Protein AF-A0A7V4A0S2-F1 (afdb_monomer)

Foldseek 3Di:
DVVCQVCLQEEAEAEACLPDDVVVVVQVLCCLVVVWGADPPPRDIGHRPNYHYHYDHLDPPVVQPPDPDDRDLVVQLVSCVVSPDPNSSSVSDPDDDDDDQDDPVRLLVLLVVLLVVVVCVVCVVVVNNQAAEAEDPVVSVLLVVQDDSSVHSVSSNVSSCVQPVPLVVVQVVVDDDNFRYWYWYDDPNGIHIHTD

Solvent-accessible surface area (backbone atoms only — not comparable to full-atom values): 11604 Å² total; per-residue (Å²): 107,70,61,40,52,78,36,31,68,36,80,45,79,42,74,49,52,78,75,57,55,67,86,62,51,58,58,45,48,42,29,66,73,67,28,31,39,72,42,90,89,76,72,48,72,26,61,26,84,57,44,46,79,43,76,40,62,89,75,80,52,72,82,70,57,83,54,100,62,85,73,57,61,71,59,56,50,51,50,46,35,75,66,67,47,53,64,77,56,59,72,61,53,92,75,84,83,83,84,73,74,72,50,72,70,56,47,47,55,49,49,55,52,52,54,49,52,50,52,54,51,48,25,53,76,70,73,42,68,82,44,47,78,48,73,42,74,56,39,57,56,53,45,55,73,66,36,56,70,88,62,46,72,62,40,43,54,51,38,48,53,70,53,45,49,61,38,49,50,50,26,58,70,73,49,85,80,81,68,56,34,38,42,39,36,57,50,90,94,49,55,45,46,46,60,70

Mean predicted aligned error: 7.51 Å

Sequence (196 aa):
YEDLARHPKGVFLFDEMEKAHPAVLDPLLQLLDEARFQELSKGFVAEAPNAILLFTTNLFAREAFEGRGEIPDHLLRGQLVQMGLRPEFVNRLDTVVAFRPFDQTTLRGIAERHLRSYLENWRRQAGLAYLEVKVDEGVYDLLLSRVDARFGARDLQRAIESLVADPLAEAYLAYKGRPGRLEISREGEDLLIRLE

Secondary structure (DSSP, 8-state):
-HHHHH-TT-EEEE--GGGS-HHHHHHHHHHHHHSEEE-TTT--EEE-TTPEEEE------TTTTSSSSPPPHHHHHHHHHHTT--HHHHTT-S---PPPPPPHHHHHHHHHHHHHHHHHHHHHHTT-TT-EEEE-HHHHHHHHHT--TTTTHHHHHHHHHHHHHHHHHHHHHH--S---EEEEEEETTEEEEEE-

Nearest PDB structures (foldseek):
  4lj4-assembly1_A  TM=7.715E-01  e=2.917E-13  Thermus thermophilus HB8
  4fcw-assembly3_F  TM=7.981E-01  e=1.668E-12  Thermus thermophilus HB8
  4fct-assembly1_A  TM=7.530E-01  e=9.143E-13  Thermus thermophilus HB8
  4fd2-assembly3_D  TM=8.063E-01  e=3.433E-12  Thermus thermophilus HB8
  6qs4-assembly1_C  TM=8.050E-01  e=3.232E-12  Escherichia coli W

Structure (mmCIF, N/CA/C/O backbone):
data_AF-A0A7V4A0S2-F1
#
_entry.id   AF-A0A7V4A0S2-F1
#
loop_
_atom_site.group_PDB
_atom_site.id
_atom_site.type_symbol
_atom_site.label_atom_id
_atom_site.label_alt_id
_atom_site.label_comp_id
_atom_site.label_asym_id
_atom_site.label_entity_id
_atom_site.label_seq_id
_atom_site.pdbx_PDB_ins_code
_atom_site.Cartn_x
_atom_site.Cartn_y
_atom_site.Cartn_z
_atom_site.occupancy
_atom_site.B_iso_or_equiv
_atom_site.auth_seq_id
_atom_site.auth_comp_id
_atom_site.auth_asym_id
_atom_site.auth_atom_id
_atom_site.pdbx_PDB_model_num
ATOM 1 N N . TYR A 1 1 ? 14.828 -16.598 -10.517 1.00 72.12 1 TYR A N 1
ATOM 2 C CA . TYR A 1 1 ? 14.755 -17.028 -11.931 1.00 72.12 1 TYR A CA 1
ATOM 3 C C . TYR A 1 1 ? 14.173 -18.428 -12.105 1.00 72.12 1 TYR A C 1
ATOM 5 O O . TYR A 1 1 ? 13.471 -18.638 -13.082 1.00 72.12 1 TYR A O 1
ATOM 13 N N . GLU A 1 2 ? 14.357 -19.367 -11.167 1.00 81.38 2 GLU A N 1
ATOM 14 C CA . GLU A 1 2 ? 13.611 -20.643 -11.192 1.00 81.38 2 GLU A CA 1
ATOM 15 C C . GLU A 1 2 ? 12.089 -20.446 -11.207 1.00 81.38 2 GLU A C 1
ATOM 17 O O . GLU A 1 2 ? 11.377 -21.144 -11.925 1.00 81.38 2 GLU A O 1
ATOM 22 N N . ASP A 1 3 ? 11.599 -19.441 -10.481 1.00 86.50 3 ASP A N 1
ATOM 23 C CA . ASP A 1 3 ? 10.172 -19.117 -10.452 1.00 86.50 3 ASP A CA 1
ATOM 24 C C . ASP A 1 3 ? 9.637 -18.654 -11.813 1.00 86.50 3 ASP A C 1
ATOM 26 O O . ASP A 1 3 ? 8.479 -18.916 -12.113 1.00 86.50 3 ASP A O 1
ATOM 30 N N . LEU A 1 4 ? 10.472 -18.058 -12.677 1.00 85.38 4 LEU A N 1
ATOM 31 C CA . LEU A 1 4 ? 10.086 -17.740 -14.060 1.00 85.38 4 LEU A CA 1
ATOM 32 C C . LEU A 1 4 ? 9.841 -19.014 -14.871 1.00 85.38 4 LEU A C 1
ATOM 34 O O . LEU A 1 4 ? 8.852 -19.093 -15.590 1.00 85.38 4 LEU A O 1
ATOM 38 N N . ALA A 1 5 ? 10.688 -20.036 -14.710 1.00 86.31 5 ALA A N 1
ATOM 39 C CA . ALA A 1 5 ? 10.493 -21.321 -15.382 1.00 86.31 5 ALA A CA 1
ATOM 40 C C . ALA A 1 5 ? 9.273 -22.085 -14.840 1.00 86.31 5 ALA A C 1
ATOM 42 O O . ALA A 1 5 ? 8.565 -22.739 -15.603 1.00 86.31 5 ALA A O 1
ATOM 43 N N . ARG A 1 6 ? 9.004 -22.001 -13.528 1.00 90.19 6 ARG A N 1
ATOM 44 C CA . ARG A 1 6 ? 7.821 -22.627 -12.908 1.00 90.19 6 ARG A CA 1
ATOM 45 C C . ARG A 1 6 ? 6.525 -21.880 -13.223 1.00 90.19 6 ARG A C 1
ATOM 47 O O . ARG A 1 6 ? 5.471 -22.504 -13.329 1.00 90.19 6 ARG A O 1
ATOM 54 N N . HIS A 1 7 ? 6.598 -20.562 -13.389 1.00 91.25 7 HIS A N 1
ATOM 55 C CA . HIS A 1 7 ? 5.453 -19.681 -13.603 1.00 91.25 7 HIS A CA 1
ATOM 56 C C . HIS A 1 7 ? 5.660 -18.767 -14.826 1.00 91.25 7 HIS A C 1
ATOM 58 O O . HIS A 1 7 ? 5.649 -17.545 -14.694 1.00 91.25 7 HIS A O 1
ATOM 64 N N . PRO A 1 8 ? 5.757 -19.317 -16.051 1.00 89.19 8 PRO A N 1
ATOM 65 C CA . PRO A 1 8 ? 6.092 -18.552 -17.264 1.00 89.19 8 PRO A CA 1
ATOM 66 C C . PRO A 1 8 ? 5.001 -17.565 -17.722 1.00 89.19 8 PRO A C 1
ATOM 68 O O . PRO A 1 8 ? 5.177 -16.844 -18.703 1.00 89.19 8 PRO A O 1
ATOM 71 N N . LYS A 1 9 ? 3.852 -17.558 -17.035 1.00 94.56 9 LYS A N 1
ATOM 72 C CA . LYS A 1 9 ? 2.726 -16.625 -17.216 1.00 94.56 9 LYS A CA 1
ATOM 73 C C . LYS A 1 9 ? 2.439 -15.809 -15.946 1.00 94.56 9 LYS A C 1
ATOM 75 O O . LYS A 1 9 ? 1.331 -15.315 -15.762 1.00 94.56 9 LYS A O 1
ATOM 80 N N . GLY A 1 10 ? 3.384 -15.799 -15.008 1.00 94.06 10 GLY A N 1
ATOM 81 C CA . GLY A 1 10 ? 3.241 -15.149 -13.713 1.00 94.06 10 GLY A CA 1
ATOM 82 C C . GLY A 1 10 ? 3.381 -13.632 -13.791 1.00 94.06 10 GLY A C 1
ATOM 83 O O . GLY A 1 10 ? 3.838 -13.077 -14.791 1.00 94.06 10 GLY A O 1
ATOM 84 N N . VAL A 1 11 ? 3.009 -12.979 -12.692 1.00 95.44 11 VAL A N 1
ATOM 85 C CA . VAL A 1 11 ? 3.322 -11.571 -12.443 1.00 95.44 11 VAL A CA 1
ATOM 86 C C . VAL A 1 11 ? 4.535 -11.528 -11.520 1.00 95.44 11 VAL A C 1
ATOM 88 O O . VAL A 1 11 ? 4.490 -12.082 -10.422 1.00 95.44 11 VAL A O 1
ATOM 91 N N . PHE A 1 12 ? 5.612 -10.889 -11.965 1.00 93.19 12 PHE A N 1
ATOM 92 C CA . PHE A 1 12 ? 6.874 -10.800 -11.236 1.00 93.19 12 PHE A CA 1
ATOM 93 C C . PHE A 1 12 ? 7.133 -9.356 -10.837 1.00 93.19 12 PHE A C 1
ATOM 95 O O . PHE A 1 12 ? 7.248 -8.488 -11.697 1.00 93.19 12 PHE A O 1
ATOM 102 N N . LEU A 1 13 ? 7.214 -9.112 -9.532 1.00 94.69 13 LEU A N 1
ATOM 103 C CA . LEU A 1 13 ? 7.480 -7.796 -8.965 1.00 94.69 13 LEU A CA 1
ATOM 104 C C . LEU A 1 13 ? 8.969 -7.649 -8.642 1.00 94.69 13 LEU A C 1
ATOM 106 O O . LEU A 1 13 ? 9.523 -8.434 -7.874 1.00 94.69 13 LEU A O 1
ATOM 110 N N . PHE A 1 14 ? 9.584 -6.610 -9.189 1.00 92.19 14 PHE A N 1
ATOM 111 C CA . PHE A 1 14 ? 10.929 -6.148 -8.880 1.00 92.19 14 PHE A CA 1
ATOM 112 C C . PHE A 1 14 ? 10.808 -4.819 -8.140 1.00 92.19 14 PHE A C 1
ATOM 114 O O . PHE A 1 14 ? 10.582 -3.773 -8.750 1.00 92.19 14 PHE A O 1
ATOM 121 N N . ASP A 1 15 ? 10.892 -4.885 -6.815 1.00 92.12 15 ASP A N 1
ATOM 122 C CA . ASP A 1 15 ? 10.709 -3.724 -5.948 1.00 92.12 15 ASP A CA 1
ATOM 123 C C . ASP A 1 15 ? 12.012 -2.911 -5.828 1.00 92.12 15 ASP A C 1
ATOM 125 O O . ASP A 1 15 ? 13.097 -3.494 -5.780 1.00 92.12 15 ASP A O 1
ATOM 129 N N . GLU A 1 16 ? 11.908 -1.581 -5.773 1.00 89.38 16 GLU A N 1
ATOM 130 C CA . GLU A 1 16 ? 13.027 -0.639 -5.574 1.00 89.38 16 GLU A CA 1
ATOM 131 C C . GLU A 1 16 ? 14.212 -0.855 -6.534 1.00 89.38 16 GLU A C 1
ATOM 133 O O . GLU A 1 16 ? 15.377 -0.958 -6.129 1.00 89.38 16 GLU A O 1
ATOM 138 N N . MET A 1 17 ? 13.919 -0.933 -7.834 1.00 88.06 17 MET A N 1
ATOM 139 C CA . MET A 1 17 ? 14.902 -1.304 -8.855 1.00 88.06 17 MET A CA 1
ATOM 140 C C . MET A 1 17 ? 16.125 -0.375 -8.915 1.00 88.06 17 MET A C 1
ATOM 142 O O . MET A 1 17 ? 17.194 -0.802 -9.346 1.00 88.06 17 MET A O 1
ATOM 146 N N . GLU A 1 18 ? 16.002 0.878 -8.468 1.00 84.81 18 GLU A N 1
ATOM 147 C CA . GLU A 1 18 ? 17.101 1.848 -8.412 1.00 84.81 18 GLU A CA 1
ATOM 148 C C . GLU A 1 18 ? 18.237 1.419 -7.474 1.00 84.81 18 GLU A C 1
ATOM 150 O O . GLU A 1 18 ? 19.362 1.896 -7.598 1.00 84.81 18 GLU A O 1
ATOM 155 N N . LYS A 1 19 ? 17.957 0.509 -6.534 1.00 86.88 19 LYS A N 1
ATOM 156 C CA . LYS A 1 19 ? 18.942 -0.028 -5.587 1.00 86.88 19 LYS A CA 1
ATOM 157 C C . LYS A 1 19 ? 19.630 -1.291 -6.110 1.00 86.88 19 LYS A C 1
ATOM 159 O O . LYS A 1 19 ? 20.541 -1.802 -5.457 1.00 86.88 19 LYS A O 1
ATOM 164 N N . ALA A 1 20 ? 19.195 -1.826 -7.252 1.00 87.31 20 ALA A N 1
ATOM 165 C CA . ALA A 1 20 ? 19.736 -3.060 -7.801 1.00 87.31 20 ALA A CA 1
ATOM 166 C C . ALA A 1 20 ? 21.171 -2.862 -8.312 1.00 87.31 20 ALA A C 1
ATOM 168 O O . ALA A 1 20 ? 21.482 -1.920 -9.038 1.00 87.31 20 ALA A O 1
ATOM 169 N N . HIS A 1 21 ? 22.056 -3.799 -7.970 1.00 87.19 21 HIS A N 1
ATOM 170 C CA . HIS A 1 21 ? 23.410 -3.816 -8.515 1.00 87.19 21 HIS A CA 1
ATOM 171 C C . HIS A 1 21 ? 23.372 -4.085 -10.036 1.00 87.19 21 HIS A C 1
ATOM 173 O O . HIS A 1 21 ? 22.582 -4.930 -10.463 1.00 87.19 21 HIS A O 1
ATOM 179 N N . PRO A 1 22 ? 24.251 -3.480 -10.863 1.00 82.56 22 PRO A N 1
ATOM 180 C CA . PRO A 1 22 ? 24.252 -3.677 -12.321 1.00 82.56 22 PRO A CA 1
ATOM 181 C C . PRO A 1 22 ? 24.250 -5.144 -12.777 1.00 82.56 22 PRO A C 1
ATOM 183 O O . PRO A 1 22 ? 23.533 -5.502 -13.704 1.00 82.56 22 PRO A O 1
ATOM 186 N N . ALA A 1 23 ? 24.954 -6.019 -12.051 1.00 84.31 23 ALA A N 1
ATOM 187 C CA . ALA A 1 23 ? 24.971 -7.466 -12.304 1.00 84.31 23 ALA A CA 1
ATOM 188 C C . ALA A 1 23 ? 23.590 -8.160 -12.204 1.00 84.31 23 ALA A C 1
ATOM 190 O O . ALA A 1 23 ? 23.433 -9.281 -12.680 1.00 84.31 23 ALA A O 1
ATOM 191 N N . VAL A 1 24 ? 22.599 -7.521 -11.573 1.00 84.25 24 VAL A N 1
ATOM 192 C CA . VAL A 1 24 ? 21.197 -7.972 -11.542 1.00 84.25 24 VAL A CA 1
ATOM 193 C C . VAL A 1 24 ? 20.418 -7.422 -12.737 1.00 84.25 24 VAL A C 1
ATOM 195 O O . VAL A 1 24 ? 19.534 -8.104 -13.247 1.00 84.25 24 VAL A O 1
ATOM 198 N N . LEU A 1 25 ? 20.750 -6.216 -13.204 1.00 83.75 25 LEU A N 1
ATOM 199 C CA . LEU A 1 25 ? 20.079 -5.564 -14.329 1.00 83.75 25 LEU A CA 1
ATOM 200 C C . LEU A 1 25 ? 20.481 -6.170 -15.679 1.00 83.75 25 LEU A C 1
ATOM 202 O O . LEU A 1 25 ? 19.640 -6.270 -16.568 1.00 83.75 25 LEU A O 1
ATOM 206 N N . ASP A 1 26 ? 21.736 -6.601 -15.836 1.00 82.88 26 ASP A N 1
ATOM 207 C CA . ASP A 1 26 ? 22.231 -7.162 -17.103 1.00 82.88 26 ASP A CA 1
ATOM 208 C C . ASP A 1 26 ? 21.432 -8.388 -17.573 1.00 82.88 26 ASP A C 1
ATOM 210 O O . ASP A 1 26 ? 20.966 -8.386 -18.713 1.00 82.88 26 ASP A O 1
ATOM 214 N N . PRO A 1 27 ? 21.168 -9.404 -16.729 1.00 84.94 27 PRO A N 1
ATOM 215 C CA . PRO A 1 27 ? 20.346 -10.535 -17.150 1.00 84.94 27 PRO A CA 1
ATOM 216 C C . PRO A 1 27 ? 18.870 -10.175 -17.366 1.00 84.94 27 PRO A C 1
ATOM 218 O O . PRO A 1 27 ? 18.173 -10.860 -18.115 1.00 84.94 27 PRO A O 1
ATOM 221 N N . LEU A 1 28 ? 18.375 -9.113 -16.720 1.00 88.12 28 LEU A N 1
ATOM 222 C CA . LEU A 1 28 ? 17.006 -8.639 -16.923 1.00 88.12 28 LEU A CA 1
ATOM 223 C C . LEU A 1 28 ? 16.820 -7.996 -18.296 1.00 88.12 28 LEU A C 1
ATOM 225 O O . LEU A 1 28 ? 15.731 -8.105 -18.846 1.00 88.12 28 LEU A O 1
ATOM 229 N N . LEU A 1 29 ? 17.861 -7.394 -18.882 1.00 88.81 29 LEU A N 1
ATOM 230 C CA . LEU A 1 29 ? 17.794 -6.915 -20.265 1.00 88.81 29 LEU A CA 1
ATOM 231 C C . LEU A 1 29 ? 17.504 -8.056 -21.239 1.00 88.81 29 LEU A C 1
ATOM 233 O O . LEU A 1 29 ? 16.632 -7.921 -22.088 1.00 88.81 29 LEU A O 1
ATOM 237 N N . GLN A 1 30 ? 18.179 -9.199 -21.080 1.00 87.31 30 GLN A N 1
ATOM 238 C CA . GLN A 1 30 ? 17.905 -10.370 -21.914 1.00 87.31 30 GLN A CA 1
ATOM 239 C C . GLN A 1 30 ? 16.462 -10.854 -21.731 1.00 87.31 30 GLN A C 1
ATOM 241 O O . GLN A 1 30 ? 15.782 -11.176 -2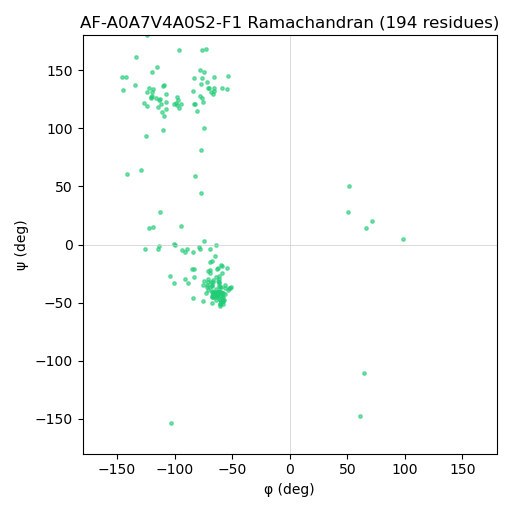2.704 1.00 87.31 30 GLN A O 1
ATOM 246 N N . LEU A 1 31 ? 15.973 -10.854 -20.489 1.00 89.94 31 LEU A N 1
ATOM 247 C CA . LEU A 1 31 ? 14.597 -11.237 -20.199 1.00 89.94 31 LEU A CA 1
ATOM 248 C C . LEU A 1 31 ? 13.584 -10.282 -20.846 1.00 89.94 31 LEU A C 1
ATOM 250 O O . LEU A 1 31 ? 12.578 -10.752 -21.366 1.00 89.94 31 LEU A O 1
ATOM 254 N N . LEU A 1 32 ? 13.840 -8.974 -20.836 1.00 91.00 32 LEU A N 1
ATOM 255 C CA . LEU A 1 32 ? 12.984 -7.976 -21.483 1.00 91.00 32 LEU A CA 1
ATOM 256 C C . LEU A 1 32 ? 13.023 -8.080 -23.017 1.00 91.00 32 LEU A C 1
ATOM 258 O O . LEU A 1 32 ? 12.016 -7.828 -23.671 1.00 91.00 32 LEU A O 1
ATOM 262 N N . ASP A 1 33 ? 14.159 -8.478 -23.589 1.00 88.62 33 ASP A N 1
ATOM 263 C CA . ASP A 1 33 ? 14.362 -8.544 -25.039 1.00 88.62 33 ASP A CA 1
ATOM 264 C C . ASP A 1 33 ? 13.843 -9.838 -25.668 1.00 88.62 33 ASP A C 1
ATOM 266 O O . ASP A 1 33 ? 13.209 -9.823 -26.722 1.00 88.62 33 ASP A O 1
ATOM 270 N N . GLU A 1 34 ? 14.157 -10.967 -25.040 1.00 90.12 34 GLU A N 1
ATOM 271 C CA . GLU A 1 34 ? 13.984 -12.305 -25.612 1.00 90.12 34 GLU A CA 1
ATOM 272 C C . GLU A 1 34 ? 12.919 -13.118 -24.871 1.00 90.12 34 GLU A C 1
ATOM 274 O O . GLU A 1 34 ? 12.687 -14.280 -25.207 1.00 90.12 34 GLU A O 1
ATOM 279 N N . ALA A 1 35 ? 12.310 -12.551 -23.822 1.00 90.56 35 ALA A N 1
ATOM 280 C CA . ALA A 1 35 ? 11.507 -13.286 -22.847 1.00 90.56 35 ALA A CA 1
ATOM 281 C C . ALA A 1 35 ? 12.232 -14.515 -22.280 1.00 90.56 35 ALA A C 1
ATOM 283 O O . ALA A 1 35 ? 11.609 -15.506 -21.884 1.00 90.56 35 ALA A O 1
ATOM 284 N N . ARG A 1 36 ? 13.566 -14.455 -22.251 1.00 88.56 36 ARG A N 1
ATOM 285 C CA . ARG A 1 36 ? 14.436 -15.569 -21.912 1.00 88.56 36 ARG A CA 1
ATOM 286 C C . ARG A 1 36 ? 15.514 -15.118 -20.948 1.00 88.56 36 ARG A C 1
ATOM 288 O O . ARG A 1 36 ? 16.130 -14.073 -21.106 1.00 88.56 36 ARG A O 1
ATOM 295 N N . PHE A 1 37 ? 15.764 -15.951 -19.955 1.00 86.62 37 PHE A N 1
ATOM 296 C CA . PHE A 1 37 ? 16.867 -15.801 -19.025 1.00 86.62 37 PHE A CA 1
ATOM 297 C C . PHE A 1 37 ? 17.786 -17.010 -19.146 1.00 86.62 37 PHE 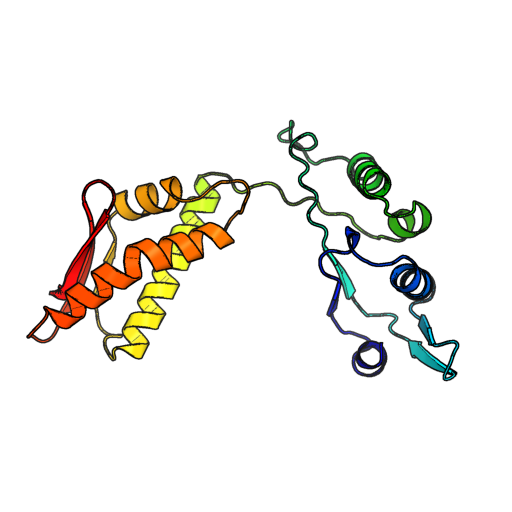A C 1
ATOM 299 O O . PHE A 1 37 ? 17.310 -18.149 -19.134 1.00 86.62 37 PHE A O 1
ATOM 306 N N . GLN A 1 38 ? 19.095 -16.773 -19.217 1.00 81.75 38 GLN A N 1
ATOM 307 C CA . GLN A 1 38 ? 20.098 -17.829 -19.187 1.00 81.75 38 GLN A CA 1
ATOM 308 C C . GLN A 1 38 ? 21.148 -17.567 -18.103 1.00 81.75 38 GLN A C 1
ATOM 310 O O . GLN A 1 38 ? 21.858 -16.565 -18.122 1.00 81.75 38 GLN A O 1
ATOM 315 N N . GLU A 1 39 ? 21.292 -18.507 -17.169 1.00 79.00 39 GLU A N 1
ATOM 316 C CA . GLU A 1 39 ? 22.358 -18.468 -16.172 1.00 79.00 39 GLU A CA 1
ATOM 317 C C . GLU A 1 39 ? 23.666 -18.993 -16.783 1.00 79.00 39 GLU A C 1
ATOM 319 O O . GLU A 1 39 ? 23.785 -20.177 -17.113 1.00 79.00 39 GLU A O 1
ATOM 324 N N . LEU A 1 40 ? 24.674 -18.121 -16.893 1.00 70.50 40 LEU A N 1
ATOM 325 C CA . LEU A 1 40 ? 25.979 -18.449 -17.486 1.00 70.50 40 LEU A CA 1
ATOM 326 C C . LEU A 1 40 ? 26.737 -19.559 -16.733 1.00 70.50 40 LEU A C 1
ATOM 328 O O . LEU A 1 40 ? 27.510 -20.293 -17.340 1.00 70.50 40 LEU A O 1
ATOM 332 N N . SER A 1 41 ? 26.531 -19.689 -15.420 1.00 72.88 41 SER A N 1
ATOM 333 C CA . SER A 1 41 ? 27.293 -20.595 -14.545 1.00 72.88 41 SER A CA 1
ATOM 334 C C . SER A 1 41 ? 26.781 -22.040 -14.540 1.00 72.88 41 SER A C 1
ATOM 336 O O . SER A 1 41 ? 27.555 -22.962 -14.289 1.00 72.88 41 SER A O 1
ATOM 338 N N . LYS A 1 42 ? 25.483 -22.248 -14.789 1.00 69.69 42 LYS A N 1
ATOM 339 C CA . LYS A 1 42 ? 24.813 -23.554 -14.645 1.00 69.69 42 LYS A CA 1
ATOM 340 C C . LYS A 1 42 ? 24.069 -24.011 -15.897 1.00 69.69 42 LYS A C 1
ATOM 342 O O . LYS A 1 42 ? 23.515 -25.106 -15.898 1.00 69.69 42 LYS A O 1
ATOM 347 N N . GLY A 1 43 ? 24.025 -23.189 -16.949 1.00 77.69 43 GLY A N 1
ATOM 348 C CA . GLY A 1 43 ? 23.271 -23.491 -18.168 1.00 77.69 43 GLY A CA 1
ATOM 349 C C . GLY A 1 43 ? 21.754 -23.526 -17.958 1.00 77.69 43 GLY A C 1
ATOM 350 O O . GLY A 1 43 ? 21.035 -24.033 -18.815 1.00 77.69 43 GLY A O 1
ATOM 351 N N . PHE A 1 44 ? 21.260 -23.006 -16.829 1.00 82.00 44 PHE A N 1
ATOM 352 C CA . PHE A 1 44 ? 19.832 -22.901 -16.559 1.00 82.00 44 PHE A CA 1
ATOM 353 C C . PHE A 1 44 ? 19.200 -21.909 -17.537 1.00 82.00 44 PHE A C 1
ATOM 355 O O . PHE A 1 44 ? 19.694 -20.793 -17.688 1.00 82.00 44 PHE A O 1
ATOM 362 N N . VAL A 1 45 ? 18.110 -22.315 -18.186 1.00 85.62 45 VAL A N 1
ATOM 363 C CA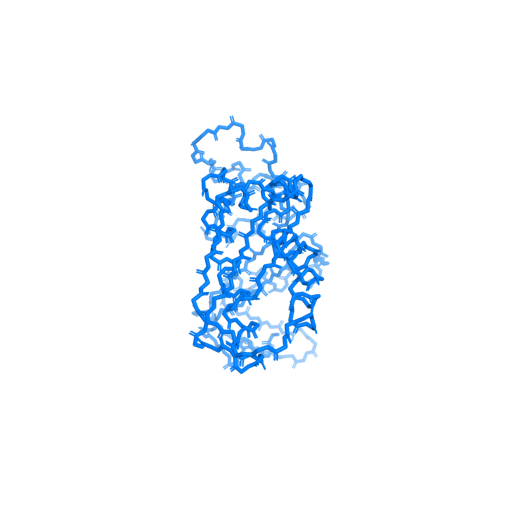 . VAL A 1 45 ? 17.346 -21.480 -19.116 1.00 85.62 45 VAL A CA 1
ATOM 364 C C . VAL A 1 45 ? 15.898 -21.423 -18.649 1.00 85.62 45 VAL A C 1
ATOM 366 O O . VAL A 1 45 ? 15.290 -22.459 -18.382 1.00 85.62 45 VAL A O 1
ATOM 369 N N . ALA A 1 46 ? 15.344 -20.217 -18.577 1.00 88.12 46 ALA A N 1
ATOM 370 C CA . ALA A 1 46 ? 13.925 -19.980 -18.361 1.00 88.12 46 ALA A CA 1
ATOM 371 C C . ALA A 1 46 ? 13.370 -19.150 -19.518 1.00 88.12 46 ALA A C 1
ATOM 373 O O . ALA A 1 46 ? 13.976 -18.151 -19.898 1.00 88.12 46 ALA A O 1
ATOM 374 N N . GLU A 1 47 ? 12.215 -19.545 -20.043 1.00 90.62 47 GLU A N 1
ATOM 375 C CA . GLU A 1 47 ? 11.476 -18.799 -21.062 1.00 90.62 47 GLU A CA 1
ATOM 376 C C . GLU A 1 47 ? 10.103 -18.431 -20.500 1.00 90.62 47 GLU A C 1
ATOM 378 O O . GLU A 1 47 ? 9.382 -19.284 -19.978 1.00 90.62 47 GLU A O 1
ATOM 383 N N . ALA A 1 48 ? 9.750 -17.153 -20.581 1.00 90.81 48 ALA A N 1
ATOM 384 C CA . ALA A 1 48 ? 8.539 -16.600 -1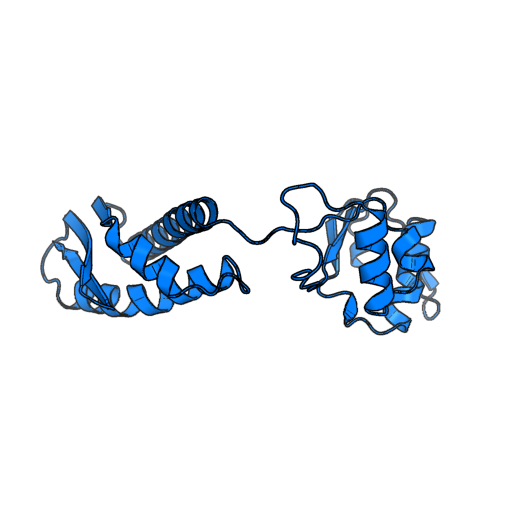9.993 1.00 90.81 48 ALA A CA 1
ATOM 385 C C . ALA A 1 48 ? 7.899 -15.533 -20.906 1.00 90.81 48 ALA A C 1
ATOM 387 O O . ALA A 1 48 ? 7.727 -14.388 -20.491 1.00 90.81 48 ALA A O 1
ATOM 388 N N . PRO A 1 49 ? 7.494 -15.888 -22.145 1.00 90.62 49 PRO A N 1
ATOM 389 C CA . PRO A 1 49 ? 6.956 -14.941 -23.136 1.00 90.62 49 PRO A CA 1
ATOM 390 C C . PRO A 1 49 ? 5.628 -14.289 -22.749 1.00 90.62 49 PRO A C 1
ATOM 392 O O . PRO A 1 49 ? 5.180 -13.377 -23.431 1.00 90.62 49 PRO A O 1
ATOM 395 N N . ASN A 1 50 ? 4.978 -14.758 -21.682 1.00 92.62 50 ASN A N 1
ATOM 396 C CA . ASN A 1 50 ? 3.722 -14.196 -21.186 1.00 92.62 50 ASN A CA 1
ATOM 397 C C . ASN A 1 50 ? 3.834 -13.734 -19.727 1.00 92.62 50 ASN A C 1
ATOM 399 O O . ASN A 1 50 ? 2.809 -13.567 -19.064 1.00 92.62 50 ASN A O 1
ATOM 403 N N . ALA A 1 51 ? 5.048 -13.615 -19.188 1.00 94.06 51 ALA A N 1
ATOM 404 C CA . ALA A 1 51 ? 5.226 -13.049 -17.863 1.00 94.06 51 ALA A CA 1
ATOM 405 C C . ALA A 1 51 ? 4.963 -11.543 -17.903 1.00 94.06 51 ALA A C 1
ATOM 407 O O . ALA A 1 51 ? 5.387 -10.848 -18.823 1.00 94.06 51 ALA A O 1
ATOM 408 N N . ILE A 1 52 ? 4.288 -11.041 -16.873 1.00 94.56 52 ILE A N 1
ATOM 409 C CA . ILE A 1 52 ? 4.150 -9.605 -16.643 1.00 94.56 52 ILE A CA 1
ATOM 410 C C . ILE A 1 52 ? 5.225 -9.220 -15.640 1.00 94.56 52 ILE A C 1
ATOM 412 O O . ILE A 1 52 ? 5.216 -9.699 -14.504 1.00 94.56 52 ILE A O 1
ATOM 416 N N . LEU A 1 53 ? 6.152 -8.364 -16.055 1.00 93.88 53 LEU A N 1
ATOM 417 C CA . LEU A 1 53 ? 7.197 -7.847 -15.181 1.00 93.88 53 LEU A CA 1
ATOM 418 C C . LEU A 1 53 ? 6.772 -6.466 -14.682 1.00 93.88 53 LEU A C 1
ATOM 420 O O . LEU A 1 53 ? 6.536 -5.553 -15.469 1.00 93.88 53 LEU A O 1
ATOM 424 N N . LEU A 1 54 ? 6.647 -6.325 -13.368 1.00 95.81 54 LEU A N 1
ATOM 425 C CA . LEU A 1 54 ? 6.349 -5.068 -12.701 1.00 95.81 54 LEU A CA 1
ATOM 426 C C . LEU A 1 54 ? 7.608 -4.589 -12.000 1.00 95.81 54 LEU A C 1
ATOM 428 O O . LEU A 1 54 ? 8.139 -5.284 -11.140 1.00 95.81 54 LEU A O 1
ATOM 432 N N . PHE A 1 55 ? 8.058 -3.391 -12.341 1.00 93.31 55 PHE A N 1
ATOM 433 C CA . PHE A 1 55 ? 9.175 -2.739 -11.672 1.00 93.31 55 PHE A CA 1
ATOM 434 C C . PHE A 1 55 ? 8.643 -1.567 -10.859 1.00 93.31 55 PHE A C 1
ATOM 436 O O . PHE A 1 55 ? 7.792 -0.815 -11.341 1.00 93.31 55 PHE A O 1
ATOM 443 N N . THR A 1 56 ? 9.135 -1.400 -9.638 1.00 91.75 56 THR A N 1
ATOM 444 C CA . THR A 1 56 ? 8.852 -0.212 -8.831 1.00 91.75 56 THR A CA 1
ATOM 445 C C . THR A 1 56 ? 10.139 0.562 -8.604 1.00 91.75 56 THR A C 1
ATOM 447 O O . THR A 1 56 ? 11.242 0.012 -8.593 1.00 91.75 56 THR A O 1
ATOM 450 N N . THR A 1 57 ? 9.985 1.862 -8.409 1.00 88.25 57 THR A N 1
ATOM 451 C CA . THR A 1 57 ? 11.059 2.724 -7.947 1.00 88.25 57 THR A CA 1
ATOM 452 C C . THR A 1 57 ? 10.473 3.810 -7.063 1.00 88.25 57 THR A C 1
ATOM 454 O O . THR A 1 57 ? 9.365 4.293 -7.319 1.00 88.25 57 THR A O 1
ATOM 457 N N . ASN A 1 58 ? 11.192 4.208 -6.014 1.00 79.31 58 ASN A N 1
ATOM 458 C CA . ASN A 1 58 ? 10.764 5.304 -5.144 1.00 79.31 58 ASN A CA 1
ATOM 459 C C . ASN A 1 58 ? 11.130 6.666 -5.748 1.00 79.31 58 ASN A C 1
ATOM 461 O O . ASN A 1 58 ? 11.850 7.471 -5.150 1.00 79.31 58 ASN A O 1
ATOM 465 N N . LEU A 1 59 ? 10.627 6.936 -6.949 1.00 69.44 59 LEU A N 1
ATOM 466 C CA . LEU A 1 59 ? 10.827 8.207 -7.625 1.00 69.44 59 LEU A CA 1
ATOM 467 C C . LEU A 1 59 ? 9.938 9.269 -6.963 1.00 69.44 59 LEU A C 1
ATOM 469 O O . LEU A 1 59 ? 8.740 9.366 -7.227 1.00 69.44 59 LEU A O 1
ATOM 473 N N . PHE A 1 60 ? 10.525 10.088 -6.088 1.00 60.62 60 PHE A N 1
ATOM 474 C CA . PHE A 1 60 ? 9.858 11.281 -5.567 1.00 60.62 60 PHE A CA 1
ATOM 475 C C . PHE A 1 60 ? 9.895 12.383 -6.621 1.00 60.62 60 PHE A C 1
ATOM 477 O O . PHE A 1 60 ? 10.706 13.304 -6.573 1.00 60.62 60 PHE A O 1
ATOM 484 N N . ALA A 1 61 ? 8.968 12.310 -7.568 1.00 54.44 61 ALA A N 1
ATOM 485 C CA . ALA A 1 61 ? 8.811 13.293 -8.631 1.00 54.44 61 ALA A CA 1
ATOM 486 C C . ALA A 1 61 ? 8.125 14.574 -8.113 1.00 54.44 61 ALA A C 1
ATOM 488 O O . ALA A 1 61 ? 7.223 15.103 -8.753 1.00 54.44 61 ALA A O 1
ATOM 489 N N . ARG A 1 62 ? 8.516 15.096 -6.939 1.00 54.16 62 ARG A N 1
ATOM 490 C CA . ARG A 1 62 ? 7.934 16.342 -6.397 1.00 54.16 62 ARG A CA 1
ATOM 491 C C . ARG A 1 62 ? 7.991 17.473 -7.430 1.00 54.16 62 ARG A C 1
ATOM 493 O O . ARG A 1 62 ? 7.028 18.215 -7.555 1.00 54.16 62 ARG A O 1
ATOM 500 N N . GLU A 1 63 ? 9.075 17.513 -8.200 1.00 52.16 63 GLU A N 1
ATOM 501 C CA . GLU A 1 63 ? 9.335 18.479 -9.272 1.00 52.16 63 GLU A CA 1
ATOM 502 C C . GLU A 1 63 ? 8.665 18.098 -10.610 1.00 52.16 63 GLU A C 1
ATOM 504 O O . GLU A 1 63 ? 8.426 18.962 -11.445 1.00 52.16 63 GLU A O 1
ATOM 509 N N . ALA A 1 64 ? 8.312 16.823 -10.832 1.00 53.19 64 ALA A N 1
ATOM 510 C CA . ALA A 1 64 ? 7.660 16.382 -12.075 1.00 53.19 64 ALA A CA 1
ATOM 511 C C . ALA A 1 64 ? 6.135 16.570 -12.058 1.00 53.19 64 ALA A C 1
ATOM 513 O O . ALA A 1 64 ? 5.499 16.604 -13.111 1.00 53.19 64 ALA A O 1
ATOM 514 N N . PHE A 1 65 ? 5.537 16.669 -10.865 1.00 59.88 65 PHE A N 1
ATOM 515 C CA . PHE A 1 65 ? 4.088 16.772 -10.672 1.00 59.88 65 PHE A CA 1
ATOM 516 C C . PHE A 1 65 ? 3.577 18.218 -10.543 1.00 59.88 65 PHE A C 1
ATOM 518 O O . PHE A 1 65 ? 2.433 18.414 -10.135 1.00 59.88 65 PHE A O 1
ATOM 525 N N . GLU A 1 66 ? 4.358 19.239 -10.919 1.00 57.12 66 GLU A N 1
ATOM 526 C CA . GLU A 1 66 ? 3.923 20.651 -10.855 1.00 57.12 66 GLU A CA 1
ATOM 527 C C . GLU A 1 66 ? 2.736 20.993 -11.793 1.00 57.12 66 GLU A C 1
ATOM 529 O O . GLU A 1 66 ? 2.225 22.113 -11.779 1.00 57.12 66 GLU A O 1
ATOM 534 N N . GLY A 1 67 ? 2.220 20.028 -12.565 1.00 59.50 67 GLY A N 1
ATOM 535 C CA . GLY A 1 67 ? 1.026 20.165 -13.400 1.00 59.50 67 GLY A CA 1
ATOM 536 C C . GLY A 1 67 ? -0.101 19.187 -13.043 1.00 59.50 67 GLY A C 1
ATOM 537 O O . GLY A 1 67 ? 0.127 18.035 -12.685 1.00 59.50 67 GLY A O 1
ATOM 538 N N . ARG A 1 68 ? -1.359 19.616 -13.234 1.00 59.31 68 ARG A N 1
ATOM 539 C CA . ARG A 1 68 ? -2.558 18.750 -13.128 1.00 59.31 68 ARG A CA 1
ATOM 540 C C . ARG A 1 68 ? -2.746 17.794 -14.327 1.00 59.31 68 ARG A C 1
ATOM 542 O O . ARG A 1 68 ? -3.748 17.089 -14.386 1.00 59.31 68 ARG A O 1
ATOM 549 N N . GLY A 1 69 ? -1.817 17.791 -15.286 1.00 68.94 69 GLY A N 1
ATOM 550 C CA . GLY A 1 69 ? -1.863 16.982 -16.509 1.00 68.94 69 GLY A CA 1
ATOM 551 C C . GLY A 1 69 ? -1.079 15.674 -16.404 1.00 68.94 69 GLY A C 1
ATOM 552 O O . GLY A 1 69 ? -0.334 15.454 -15.447 1.00 68.94 69 GLY A O 1
ATOM 553 N N . GLU A 1 70 ? -1.274 14.771 -17.367 1.00 74.81 70 GLU A N 1
ATOM 554 C CA . GLU A 1 70 ? -0.419 13.588 -17.534 1.00 74.81 70 GLU A CA 1
ATOM 555 C C . GLU A 1 70 ? 1.030 14.016 -17.762 1.00 74.81 70 GLU A C 1
ATOM 557 O O . GLU A 1 70 ? 1.292 14.946 -18.525 1.00 74.81 70 GLU A O 1
ATOM 562 N N . ILE A 1 71 ? 1.966 13.358 -17.073 1.00 80.44 71 ILE A N 1
ATOM 563 C CA . ILE A 1 71 ? 3.387 13.601 -17.306 1.00 80.44 71 ILE A CA 1
ATOM 564 C C . ILE A 1 71 ? 3.754 12.895 -18.614 1.00 80.44 71 ILE A C 1
ATOM 566 O O . ILE A 1 71 ? 3.517 11.691 -18.726 1.00 80.44 71 ILE A O 1
ATOM 570 N N . PRO A 1 72 ? 4.344 13.602 -19.590 1.00 86.31 72 PRO A N 1
ATOM 571 C CA . PRO A 1 72 ? 4.842 12.974 -20.802 1.00 86.31 72 PRO A CA 1
ATOM 572 C C . PRO A 1 72 ? 5.826 11.832 -20.505 1.00 86.31 72 PRO A C 1
ATOM 574 O O . PRO A 1 72 ? 6.773 12.005 -19.738 1.00 86.31 72 PRO A O 1
ATOM 577 N N . ASP A 1 73 ? 5.651 10.692 -21.176 1.00 88.00 73 ASP A N 1
ATOM 578 C CA . ASP A 1 73 ? 6.468 9.479 -20.992 1.00 88.00 73 ASP A CA 1
ATOM 579 C C . ASP A 1 73 ? 7.982 9.743 -21.133 1.00 88.00 73 ASP A C 1
ATOM 581 O O . ASP A 1 73 ? 8.773 9.273 -20.318 1.00 88.00 73 ASP A O 1
ATOM 585 N N . HIS A 1 74 ? 8.396 10.593 -22.080 1.00 89.25 74 HIS A N 1
ATOM 586 C CA . HIS A 1 74 ? 9.809 10.949 -22.259 1.00 89.25 74 HIS A CA 1
ATOM 587 C C . HIS A 1 74 ? 10.426 11.661 -21.041 1.00 89.25 74 HIS A C 1
ATOM 589 O O . HIS A 1 74 ? 11.615 11.484 -20.777 1.00 89.25 74 HIS A O 1
ATOM 595 N N . LEU A 1 75 ? 9.641 12.438 -20.281 1.00 86.75 75 LEU A N 1
ATOM 596 C CA . LEU A 1 75 ? 10.117 13.060 -19.043 1.00 86.75 75 LEU A CA 1
ATOM 597 C C . LEU A 1 75 ? 10.279 12.012 -17.942 1.00 86.75 75 LEU A C 1
ATOM 599 O O . LEU A 1 75 ? 11.300 12.012 -17.260 1.00 86.75 75 LEU A O 1
ATOM 603 N N . LEU A 1 76 ? 9.328 11.078 -17.820 1.00 87.81 76 LEU A N 1
ATOM 604 C CA . LEU A 1 76 ? 9.419 9.970 -16.862 1.00 87.81 76 LEU A CA 1
ATOM 605 C C . LEU A 1 76 ? 10.651 9.105 -17.134 1.00 87.81 76 LEU A C 1
ATOM 607 O O . LEU A 1 76 ? 11.448 8.848 -16.234 1.00 87.81 76 LEU A O 1
ATOM 611 N N . ARG A 1 77 ? 10.861 8.721 -18.396 1.00 91.06 77 ARG A N 1
ATOM 612 C CA . ARG A 1 77 ? 12.047 7.968 -18.823 1.00 91.06 77 ARG A CA 1
ATOM 613 C C . ARG A 1 77 ? 13.340 8.745 -18.585 1.00 91.06 77 ARG A C 1
ATOM 615 O O . ARG A 1 77 ? 14.316 8.162 -18.123 1.00 91.06 77 ARG A O 1
ATOM 622 N N . GLY A 1 78 ? 13.343 10.055 -18.834 1.00 90.00 78 GLY A N 1
ATOM 623 C CA . GLY A 1 78 ? 14.480 10.924 -18.526 1.00 90.00 78 GLY A CA 1
ATOM 624 C C . GLY A 1 78 ? 14.848 10.921 -17.039 1.00 90.00 78 GLY A C 1
ATOM 625 O O . GLY A 1 78 ? 16.028 10.835 -16.704 1.00 90.00 78 GLY A O 1
ATOM 626 N N . GLN A 1 79 ? 13.855 10.942 -16.146 1.00 86.62 79 GLN A N 1
ATOM 627 C CA . GLN A 1 79 ? 14.086 10.869 -14.700 1.00 86.62 79 GLN A CA 1
ATOM 628 C C . GLN A 1 79 ? 14.630 9.509 -14.258 1.00 86.62 79 GLN A C 1
ATOM 630 O O . GLN A 1 79 ? 15.564 9.464 -13.460 1.00 86.62 79 GLN A O 1
ATOM 635 N N . LEU A 1 80 ? 14.119 8.409 -14.822 1.00 88.94 80 LEU A N 1
ATOM 636 C CA . LEU A 1 80 ? 14.665 7.070 -14.573 1.00 88.94 80 LEU A CA 1
ATOM 637 C C . LEU A 1 80 ? 16.161 7.008 -14.920 1.00 88.94 80 LEU A C 1
ATOM 639 O O . LEU A 1 80 ? 16.955 6.483 -14.138 1.00 88.94 80 LEU A O 1
ATOM 643 N N . VAL A 1 81 ? 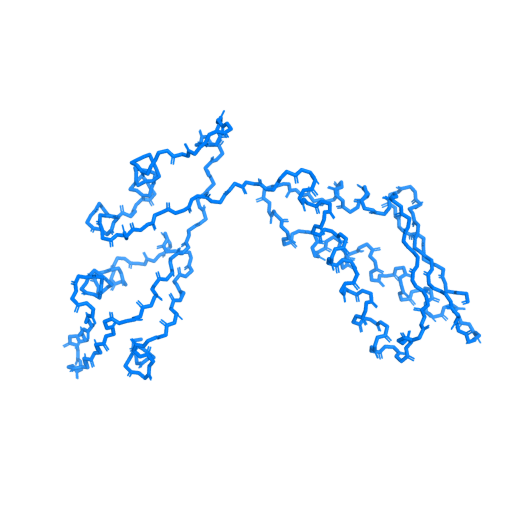16.561 7.609 -16.047 1.00 90.06 81 VAL A N 1
ATOM 644 C CA . VAL A 1 81 ? 17.975 7.676 -16.447 1.00 90.06 81 VAL A CA 1
ATOM 645 C C . VAL A 1 81 ? 18.811 8.518 -15.482 1.00 90.06 81 VAL A C 1
ATOM 647 O O . VAL A 1 81 ? 19.902 8.107 -15.091 1.00 90.06 81 VAL A O 1
ATOM 650 N N . GLN A 1 82 ? 18.302 9.673 -15.046 1.00 86.88 82 GLN A N 1
ATOM 651 C CA . GLN A 1 82 ? 18.993 10.530 -14.072 1.00 86.88 82 GLN A CA 1
ATOM 652 C C . GLN A 1 82 ? 19.230 9.840 -12.719 1.00 86.88 82 GLN A C 1
ATOM 654 O O . GLN A 1 82 ? 20.198 10.164 -12.035 1.00 86.88 82 GLN A O 1
ATOM 659 N N . MET A 1 83 ? 18.392 8.869 -12.347 1.00 79.88 83 MET A N 1
ATOM 660 C CA . MET A 1 83 ? 18.547 8.070 -11.124 1.00 79.88 83 MET A CA 1
ATOM 661 C C . MET A 1 83 ? 19.587 6.950 -11.237 1.00 79.88 83 MET A C 1
ATOM 663 O O . MET A 1 83 ? 19.843 6.252 -10.258 1.00 79.88 83 MET A O 1
ATOM 667 N N . GLY A 1 84 ? 20.199 6.772 -12.408 1.00 83.56 84 GLY A N 1
ATOM 668 C CA . GLY A 1 84 ? 21.220 5.754 -12.639 1.00 83.56 84 GLY A CA 1
ATOM 669 C C . GLY A 1 84 ? 20.704 4.482 -13.306 1.00 83.56 84 GLY A C 1
ATOM 670 O O . GLY A 1 84 ? 21.492 3.558 -13.511 1.00 83.56 84 GLY A O 1
ATOM 671 N N . LEU A 1 85 ? 19.425 4.424 -13.706 1.00 87.56 85 LEU A N 1
ATOM 672 C CA . LEU A 1 85 ? 18.986 3.379 -14.629 1.00 87.56 85 LEU A CA 1
ATOM 673 C C . LEU A 1 85 ? 19.572 3.657 -16.008 1.00 87.56 85 LEU A C 1
ATOM 675 O O . LEU A 1 85 ? 19.574 4.780 -16.507 1.00 87.56 85 LEU A O 1
ATOM 679 N N . ARG A 1 86 ? 20.099 2.623 -16.650 1.00 88.50 86 ARG A N 1
ATOM 680 C CA . ARG A 1 86 ? 20.768 2.813 -17.934 1.00 88.50 86 ARG A CA 1
ATOM 681 C C . ARG A 1 86 ? 19.734 3.017 -19.051 1.00 88.50 86 ARG A C 1
ATOM 683 O O . ARG A 1 86 ? 18.695 2.346 -19.025 1.00 88.50 86 ARG A O 1
ATOM 690 N N . PRO A 1 87 ? 19.995 3.886 -20.045 1.00 91.50 87 PRO A N 1
ATOM 691 C CA . PRO A 1 87 ? 19.058 4.149 -21.138 1.00 91.50 87 PRO A CA 1
ATOM 692 C C . PRO A 1 87 ? 18.579 2.887 -21.859 1.00 91.50 87 PRO A C 1
ATOM 694 O O . PRO A 1 87 ? 17.405 2.782 -22.198 1.00 91.50 87 PRO A O 1
ATOM 697 N N . GLU A 1 88 ? 19.453 1.898 -22.050 1.00 91.50 88 GLU A N 1
ATOM 698 C CA . GLU A 1 88 ? 19.110 0.621 -22.671 1.00 91.50 88 GLU A CA 1
ATOM 699 C C . GLU A 1 88 ? 18.046 -0.152 -21.896 1.00 91.50 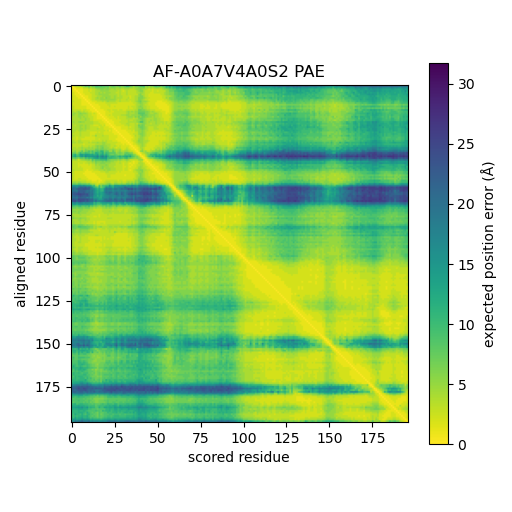88 GLU A C 1
ATOM 701 O O . GLU A 1 88 ? 17.220 -0.794 -22.525 1.00 91.50 88 GLU A O 1
ATOM 706 N N . PHE A 1 89 ? 18.013 -0.053 -20.566 1.00 91.19 89 PHE A N 1
ATOM 707 C CA . PHE A 1 89 ? 16.974 -0.684 -19.756 1.00 91.19 89 PHE A CA 1
ATOM 708 C C . PHE A 1 89 ? 15.667 0.090 -19.871 1.00 91.19 89 PHE A C 1
ATOM 710 O O . PHE A 1 89 ? 14.615 -0.479 -20.151 1.00 91.19 89 PHE A O 1
ATOM 717 N N . VAL A 1 90 ? 15.742 1.411 -19.700 1.00 92.38 90 VAL A N 1
ATOM 718 C CA . VAL A 1 90 ? 14.569 2.288 -19.746 1.00 92.38 90 VAL A CA 1
ATOM 719 C C . VAL A 1 90 ? 13.866 2.189 -21.099 1.00 92.38 90 VAL A C 1
ATOM 721 O O . VAL A 1 90 ? 12.643 2.187 -21.142 1.00 92.38 90 VAL A O 1
ATOM 724 N N . ASN A 1 91 ? 14.606 2.037 -22.197 1.00 93.31 91 ASN A N 1
ATOM 725 C CA . ASN A 1 91 ? 14.047 1.882 -23.541 1.00 93.31 91 ASN A CA 1
ATOM 726 C C . ASN A 1 91 ? 13.325 0.542 -23.773 1.00 93.31 91 ASN A C 1
ATOM 728 O O . ASN A 1 91 ? 12.587 0.435 -24.749 1.00 93.31 91 ASN A O 1
ATOM 732 N N . ARG A 1 92 ? 13.514 -0.464 -22.906 1.00 93.75 92 ARG A N 1
ATOM 733 C CA . ARG A 1 92 ? 12.826 -1.768 -22.983 1.00 93.75 92 ARG A CA 1
ATOM 734 C C . ARG A 1 92 ? 11.560 -1.845 -22.139 1.00 93.75 92 ARG A C 1
ATOM 736 O O . ARG A 1 92 ? 10.856 -2.842 -22.194 1.00 93.75 92 ARG A O 1
ATOM 743 N N . LEU A 1 93 ? 11.254 -0.801 -21.371 1.00 93.12 93 LEU A N 1
ATOM 744 C CA . LEU A 1 93 ? 9.997 -0.722 -20.637 1.00 93.12 93 LEU A CA 1
ATOM 745 C C . LEU A 1 93 ? 8.850 -0.393 -21.594 1.00 93.12 93 LEU A C 1
ATOM 747 O O . LEU A 1 93 ? 8.858 0.671 -22.221 1.00 93.12 93 LEU A O 1
ATOM 751 N N . ASP A 1 94 ? 7.835 -1.252 -21.645 1.00 94.00 94 ASP A N 1
ATOM 752 C CA . ASP A 1 94 ? 6.641 -1.029 -22.469 1.00 94.00 94 ASP A CA 1
ATOM 753 C C . ASP A 1 94 ? 5.859 0.207 -22.020 1.00 94.00 94 ASP A C 1
ATOM 755 O O . ASP A 1 94 ? 5.400 1.013 -22.827 1.00 94.00 94 ASP A O 1
ATOM 759 N N . THR A 1 95 ? 5.685 0.372 -20.709 1.00 92.56 95 THR A N 1
ATOM 760 C CA . THR A 1 95 ? 4.896 1.459 -20.125 1.00 92.56 95 THR A CA 1
ATOM 761 C C . THR A 1 95 ? 5.526 1.918 -18.822 1.00 92.56 95 THR A C 1
ATOM 763 O O . THR A 1 95 ? 5.855 1.106 -17.959 1.00 92.56 95 THR A O 1
ATOM 766 N N . VAL A 1 96 ? 5.655 3.235 -18.664 1.00 90.69 96 VAL A N 1
ATOM 767 C CA . VAL A 1 96 ? 6.083 3.865 -17.415 1.00 90.69 96 VAL A CA 1
ATOM 768 C C . VAL A 1 96 ? 4.902 4.639 -16.845 1.00 90.69 96 VAL A C 1
ATOM 770 O O . VAL A 1 96 ? 4.361 5.532 -17.492 1.00 90.69 96 VAL A O 1
ATOM 773 N N . VAL A 1 97 ? 4.485 4.286 -15.629 1.00 88.00 97 VAL A N 1
ATOM 774 C CA . VAL A 1 97 ? 3.353 4.926 -14.948 1.00 88.00 97 VAL A CA 1
ATOM 775 C C . VAL A 1 97 ? 3.859 5.681 -13.730 1.00 88.00 97 VAL A C 1
ATOM 777 O O . VAL A 1 97 ? 4.481 5.103 -12.842 1.00 88.00 97 VAL A O 1
ATOM 780 N N . ALA A 1 98 ? 3.551 6.974 -13.671 1.00 84.75 98 ALA A N 1
ATOM 781 C CA . ALA A 1 98 ? 3.841 7.805 -12.514 1.00 84.75 98 ALA A CA 1
ATOM 782 C C . ALA A 1 98 ? 2.620 7.872 -11.589 1.00 84.75 98 ALA A C 1
ATOM 784 O O . ALA A 1 98 ? 1.545 8.326 -11.988 1.00 84.75 98 ALA A O 1
ATOM 785 N N . PHE A 1 99 ? 2.789 7.446 -10.339 1.00 82.31 99 PHE A N 1
ATOM 786 C CA . PHE A 1 99 ? 1.742 7.545 -9.327 1.00 82.31 99 PHE A CA 1
ATOM 787 C C . PHE A 1 99 ? 1.736 8.946 -8.720 1.00 82.31 99 PHE A C 1
ATOM 789 O O . PHE A 1 99 ? 2.729 9.389 -8.144 1.00 82.31 99 PHE A O 1
ATOM 796 N N . ARG A 1 100 ? 0.605 9.646 -8.840 1.00 77.31 100 ARG A N 1
ATOM 797 C CA . ARG A 1 100 ? 0.423 10.941 -8.180 1.00 77.31 100 ARG A CA 1
ATOM 798 C C . ARG A 1 100 ? 0.194 10.741 -6.679 1.00 77.31 100 ARG A C 1
ATOM 800 O O . ARG A 1 100 ? -0.441 9.755 -6.296 1.00 77.31 100 ARG A O 1
ATOM 807 N N . PRO A 1 101 ? 0.636 11.689 -5.835 1.00 77.31 101 PRO A N 1
ATOM 808 C CA . PRO A 1 101 ? 0.196 11.742 -4.449 1.00 77.31 101 PRO A CA 1
ATOM 809 C C . PRO A 1 101 ? -1.333 11.760 -4.369 1.00 77.31 101 PRO A C 1
ATOM 811 O O . PRO A 1 101 ? -2.001 12.353 -5.220 1.00 77.31 101 PRO A O 1
ATOM 814 N N . PHE A 1 102 ? -1.883 11.122 -3.341 1.00 80.75 102 PHE A N 1
ATOM 815 C CA . PHE A 1 102 ? -3.318 11.164 -3.092 1.00 80.75 102 PHE A CA 1
ATOM 816 C C . PHE A 1 102 ? -3.753 12.587 -2.726 1.00 80.75 102 PHE A C 1
ATOM 818 O O . PHE A 1 102 ? -3.118 13.245 -1.900 1.00 80.75 102 PHE A O 1
ATOM 825 N N . ASP A 1 103 ? -4.855 13.053 -3.313 1.00 82.88 103 ASP A N 1
ATOM 826 C CA . ASP A 1 103 ? -5.525 14.258 -2.830 1.00 82.88 103 ASP A CA 1
ATOM 827 C C . ASP A 1 103 ? -6.250 13.994 -1.497 1.00 82.88 103 ASP A C 1
ATOM 829 O O . ASP A 1 103 ? -6.405 12.850 -1.058 1.00 82.88 103 ASP A O 1
ATOM 833 N N . GLN A 1 104 ? -6.689 15.064 -0.828 1.00 82.88 104 GLN A N 1
ATOM 834 C CA . GLN A 1 104 ? -7.348 14.944 0.476 1.00 82.88 104 GLN A CA 1
ATOM 835 C C . GLN A 1 104 ? -8.627 14.101 0.420 1.00 82.88 104 GLN A C 1
ATOM 837 O O . GLN A 1 104 ? -8.899 13.344 1.349 1.00 82.88 104 GLN A O 1
ATOM 842 N N . THR A 1 105 ? -9.399 14.194 -0.665 1.00 88.12 105 THR A N 1
ATOM 843 C CA . THR A 1 105 ? -10.633 13.418 -0.841 1.00 88.12 105 THR A CA 1
ATOM 844 C C . THR A 1 105 ? -10.332 11.925 -0.943 1.00 88.12 105 THR A C 1
ATOM 846 O O . THR A 1 105 ? -10.983 11.106 -0.294 1.00 88.12 105 THR A O 1
ATOM 849 N N . THR A 1 106 ? -9.299 11.567 -1.699 1.00 88.12 106 THR A N 1
ATOM 850 C CA . THR A 1 106 ? -8.831 10.192 -1.862 1.00 88.12 106 THR A CA 1
ATOM 851 C C . THR A 1 106 ? -8.262 9.661 -0.552 1.00 88.12 106 THR A C 1
ATOM 853 O O . THR A 1 106 ? -8.621 8.559 -0.138 1.00 88.12 106 THR A O 1
ATOM 856 N N . LEU A 1 107 ? -7.438 10.447 0.151 1.00 87.56 107 LEU A N 1
ATOM 857 C CA . LEU A 1 107 ? -6.922 10.075 1.471 1.00 87.56 107 LEU A CA 1
ATOM 858 C C . LEU A 1 107 ? -8.048 9.837 2.477 1.00 87.56 107 LEU A C 1
ATOM 860 O O . LEU A 1 107 ? -7.986 8.854 3.212 1.00 87.56 107 LEU A O 1
ATOM 864 N N . ARG A 1 108 ? -9.094 10.674 2.481 1.00 91.00 108 ARG A N 1
ATOM 865 C CA . ARG A 1 108 ? -10.271 10.487 3.343 1.00 91.00 108 ARG A CA 1
ATOM 866 C C . ARG A 1 108 ? -10.966 9.156 3.061 1.00 91.00 108 ARG A C 1
ATOM 868 O O . ARG A 1 108 ? -11.166 8.373 3.983 1.00 91.00 108 ARG A O 1
ATOM 875 N N . GLY A 1 109 ? -11.250 8.846 1.795 1.00 92.38 109 GLY A N 1
ATOM 876 C CA . GLY A 1 109 ? -11.874 7.569 1.428 1.00 92.38 109 GLY A CA 1
ATOM 877 C C . GLY A 1 109 ? -11.015 6.350 1.796 1.00 92.38 109 GLY A C 1
ATOM 878 O O . GLY A 1 109 ? -11.530 5.312 2.220 1.00 92.38 109 GLY A O 1
ATOM 879 N N . ILE A 1 110 ? -9.687 6.473 1.694 1.00 90.94 110 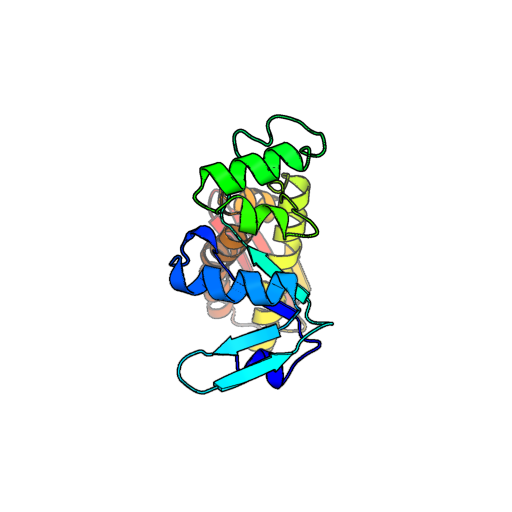ILE A N 1
ATOM 880 C CA . ILE A 1 110 ? -8.759 5.438 2.165 1.00 90.94 110 ILE A CA 1
ATOM 881 C C . ILE A 1 110 ? -8.824 5.331 3.699 1.00 90.94 110 ILE A C 1
ATOM 883 O O . ILE A 1 110 ? -8.915 4.214 4.207 1.00 90.94 110 ILE A O 1
ATOM 887 N N . ALA A 1 111 ? -8.849 6.446 4.436 1.00 91.81 111 ALA A N 1
ATOM 888 C CA . ALA A 1 111 ? -8.956 6.469 5.900 1.00 91.81 111 ALA A CA 1
ATOM 889 C C . ALA A 1 111 ? -10.221 5.762 6.385 1.00 91.81 111 ALA A C 1
ATOM 891 O O . ALA A 1 111 ? -10.146 4.877 7.237 1.00 91.81 111 ALA A O 1
ATOM 892 N N . GLU A 1 112 ? -11.363 6.076 5.778 1.00 94.25 112 GLU A N 1
ATOM 893 C CA . GLU A 1 112 ? -12.646 5.437 6.068 1.00 94.25 112 GLU A CA 1
ATOM 894 C C . GLU A 1 112 ? -12.587 3.922 5.873 1.00 94.25 112 GLU A C 1
ATOM 896 O O . GLU A 1 112 ? -13.007 3.158 6.747 1.00 94.25 112 GLU A O 1
ATOM 901 N N . ARG A 1 113 ? -12.034 3.467 4.744 1.00 94.44 113 ARG A N 1
ATOM 902 C CA . ARG A 1 113 ? -11.925 2.037 4.435 1.00 94.44 113 ARG A CA 1
ATOM 903 C C . ARG A 1 113 ? -10.971 1.317 5.385 1.00 94.44 113 ARG A C 1
ATOM 905 O O . ARG A 1 113 ? -11.290 0.222 5.845 1.00 94.44 113 ARG A O 1
ATOM 912 N N . HIS A 1 114 ? -9.816 1.912 5.673 1.00 93.31 114 HIS A N 1
ATOM 913 C CA . HIS A 1 114 ? -8.818 1.314 6.559 1.00 93.31 114 HIS A CA 1
ATOM 914 C C . HIS A 1 114 ? -9.326 1.242 8.000 1.00 93.31 114 HIS A C 1
ATOM 916 O O . HIS A 1 114 ? -9.239 0.175 8.605 1.00 93.31 114 HIS A O 1
ATOM 922 N N . LEU A 1 115 ? -9.928 2.315 8.524 1.00 95.19 115 LEU A N 1
ATOM 923 C CA . LEU A 1 115 ? -10.494 2.320 9.873 1.00 95.19 115 LEU A CA 1
ATOM 924 C C . LEU A 1 115 ? -11.632 1.303 9.992 1.00 95.19 115 LEU A C 1
ATOM 926 O O . LEU A 1 115 ? -11.674 0.528 10.944 1.00 95.19 115 LEU A O 1
ATOM 930 N N . ARG A 1 116 ? -12.521 1.239 8.995 1.00 95.19 116 ARG A N 1
ATOM 931 C CA . ARG A 1 116 ? -13.597 0.241 8.956 1.00 95.19 116 ARG A CA 1
ATOM 932 C C . ARG A 1 116 ? -13.049 -1.183 9.004 1.00 95.19 116 ARG A C 1
ATOM 934 O O . ARG A 1 116 ? -13.470 -1.962 9.854 1.00 95.19 116 ARG A O 1
ATOM 941 N N . SER A 1 117 ? -12.086 -1.498 8.138 1.00 95.06 117 SER A N 1
ATOM 942 C CA . SER A 1 117 ? -11.440 -2.813 8.095 1.00 95.06 117 SER A CA 1
ATOM 943 C C . SER A 1 117 ? -10.742 -3.147 9.419 1.00 95.06 117 SER A C 1
ATOM 945 O O . SER A 1 117 ? -10.830 -4.276 9.900 1.00 95.06 117 SER A O 1
ATOM 947 N N . TYR A 1 118 ? -10.072 -2.170 10.034 1.00 95.12 118 TYR A N 1
ATOM 948 C CA . TYR A 1 118 ? -9.430 -2.324 11.338 1.00 95.12 118 TYR A CA 1
ATOM 949 C C . TYR A 1 118 ? -10.450 -2.691 12.428 1.00 95.12 118 TYR A C 1
ATOM 951 O O . TYR A 1 118 ? -10.299 -3.709 13.106 1.00 95.12 118 TYR A O 1
ATOM 959 N N . LEU A 1 119 ? -11.543 -1.931 12.537 1.00 95.62 119 LEU A N 1
ATOM 960 C CA . LEU A 1 119 ? -12.599 -2.159 13.529 1.00 95.62 119 LEU A CA 1
ATOM 961 C C . LEU A 1 119 ? -13.382 -3.457 13.273 1.00 95.62 119 LEU A C 1
ATOM 963 O O . LEU A 1 119 ? -13.803 -4.126 14.214 1.00 95.62 119 LEU A O 1
ATOM 967 N N . GLU A 1 120 ? -13.591 -3.847 12.015 1.00 95.25 120 GLU A N 1
ATOM 968 C CA . GLU A 1 120 ? -14.169 -5.148 11.647 1.00 95.25 120 GLU A CA 1
ATOM 969 C C . GLU A 1 120 ? -13.284 -6.316 12.085 1.00 95.25 120 GLU A C 1
ATOM 971 O O . GLU A 1 120 ? -13.782 -7.295 12.646 1.00 95.25 120 GLU A O 1
ATOM 976 N N . ASN A 1 121 ? -11.973 -6.220 11.865 1.00 94.94 121 ASN A N 1
ATOM 977 C CA . ASN A 1 121 ? -11.021 -7.238 12.301 1.00 94.94 121 ASN A CA 1
ATOM 978 C C . ASN A 1 121 ? -10.989 -7.355 13.824 1.00 94.94 121 ASN A C 1
ATOM 980 O O . ASN A 1 121 ? -11.134 -8.462 14.343 1.00 94.94 121 ASN A O 1
ATOM 984 N N . TRP A 1 122 ? -10.886 -6.224 14.523 1.00 94.44 122 TRP A N 1
ATOM 985 C CA . TRP A 1 122 ? -10.901 -6.188 15.982 1.00 94.44 122 TRP A CA 1
ATOM 986 C C . TRP A 1 122 ? -12.191 -6.791 16.554 1.00 94.44 122 TRP A C 1
ATOM 988 O O . TRP A 1 122 ? -12.125 -7.710 17.370 1.00 94.44 122 TRP A O 1
ATOM 998 N N . ARG A 1 123 ? -13.370 -6.375 16.063 1.00 93.50 123 ARG A N 1
ATOM 999 C CA . ARG A 1 123 ? -14.665 -6.917 16.519 1.00 93.50 123 ARG A CA 1
ATOM 1000 C C . ARG A 1 123 ? -14.757 -8.425 16.330 1.00 93.50 123 ARG A C 1
ATOM 1002 O O . ARG A 1 123 ? -15.263 -9.119 17.207 1.00 93.50 123 ARG A O 1
ATOM 1009 N N . ARG A 1 124 ? -14.279 -8.952 15.199 1.00 93.56 124 ARG A N 1
ATOM 1010 C CA . ARG A 1 124 ? -14.271 -10.402 14.953 1.00 93.56 124 ARG A CA 1
ATOM 1011 C C . ARG A 1 124 ? -13.381 -11.140 15.948 1.00 93.56 124 ARG A C 1
ATOM 1013 O O . ARG A 1 124 ? -13.813 -12.152 16.488 1.00 93.56 124 ARG A O 1
ATOM 1020 N N . GLN A 1 125 ? -12.183 -10.627 16.213 1.00 92.38 125 GLN A N 1
ATOM 1021 C CA . GLN A 1 125 ? -11.244 -11.234 17.161 1.00 92.38 125 GLN A CA 1
ATOM 1022 C C . GLN A 1 125 ? -11.745 -11.164 18.609 1.00 92.38 125 GLN A C 1
ATOM 1024 O O . GLN A 1 125 ? -11.573 -12.119 19.359 1.00 92.38 125 GLN A O 1
ATOM 1029 N N . ALA A 1 126 ? -12.425 -10.078 18.980 1.00 88.81 126 ALA A N 1
ATOM 1030 C CA . ALA A 1 126 ? -13.011 -9.895 20.305 1.00 88.81 126 ALA A CA 1
ATOM 1031 C C . ALA A 1 126 ? -14.332 -10.668 20.519 1.00 88.81 126 ALA A C 1
ATOM 1033 O O . ALA A 1 126 ? -14.893 -10.630 21.610 1.00 88.81 126 ALA A O 1
ATOM 1034 N N . GLY A 1 127 ? -14.872 -11.348 19.498 1.00 90.06 127 GLY A N 1
ATOM 1035 C CA . GLY A 1 127 ? -16.189 -11.999 19.584 1.00 90.06 127 GLY A CA 1
ATOM 1036 C C . GLY A 1 127 ? -17.371 -11.017 19.601 1.00 90.06 127 GLY A C 1
ATOM 1037 O O . GLY A 1 127 ? -18.475 -11.373 20.007 1.00 90.06 127 GLY A O 1
ATOM 1038 N N . LEU A 1 128 ? -17.155 -9.786 19.131 1.00 91.38 128 LEU A N 1
ATOM 1039 C CA . LEU A 1 128 ? -18.088 -8.656 19.158 1.00 91.38 128 LEU A CA 1
ATOM 1040 C C . LEU A 1 128 ? -18.568 -8.247 17.755 1.00 91.38 128 LEU A C 1
ATOM 1042 O O . LEU A 1 128 ? -18.898 -7.088 17.503 1.00 91.38 128 LEU A O 1
ATOM 1046 N N . ALA A 1 129 ? -18.613 -9.189 16.810 1.00 90.69 129 ALA A N 1
ATOM 1047 C CA . ALA A 1 129 ? -19.002 -8.925 15.419 1.00 90.69 129 ALA A CA 1
ATOM 1048 C C . ALA A 1 129 ? -20.417 -8.327 15.262 1.00 90.69 129 ALA A C 1
ATOM 1050 O O . ALA A 1 129 ? -20.724 -7.743 14.227 1.00 90.69 129 ALA A O 1
ATOM 1051 N N . TYR A 1 130 ? -21.264 -8.466 16.284 1.00 89.94 130 TYR A N 1
ATOM 1052 C CA . TYR A 1 130 ? -22.634 -7.961 16.317 1.00 89.94 130 TYR A CA 1
ATOM 1053 C C . TYR A 1 130 ? -22.747 -6.484 16.739 1.00 89.94 130 TYR A C 1
ATOM 1055 O O . TYR A 1 130 ? -23.844 -5.937 16.687 1.00 89.94 130 TYR A O 1
ATOM 1063 N N . LEU A 1 131 ? -21.649 -5.845 17.162 1.00 92.00 131 LEU A N 1
ATOM 1064 C CA . LEU A 1 131 ? -21.662 -4.439 17.564 1.00 92.00 131 LEU A CA 1
ATOM 1065 C C . LEU A 1 131 ? -21.964 -3.511 16.396 1.00 92.00 131 LEU A C 1
ATOM 1067 O O . LEU A 1 131 ? -21.296 -3.573 15.358 1.00 92.00 131 LEU A O 1
ATOM 1071 N N . GLU A 1 132 ? -22.894 -2.586 16.620 1.00 93.56 132 GLU A N 1
ATOM 1072 C CA . GLU A 1 132 ? -23.041 -1.401 15.784 1.00 93.56 132 GLU A CA 1
ATOM 1073 C C . GLU A 1 132 ? -21.825 -0.490 16.002 1.00 93.56 132 GLU A C 1
ATOM 1075 O O . GLU A 1 132 ? -21.445 -0.224 17.140 1.00 93.56 132 GLU A O 1
ATOM 1080 N N . VAL A 1 133 ? -21.193 -0.028 14.923 1.00 95.25 133 VAL A N 1
ATOM 1081 C CA . VAL A 1 133 ? -20.045 0.885 14.998 1.00 95.25 133 VAL A CA 1
ATOM 1082 C C . VAL A 1 133 ? -20.456 2.226 14.431 1.00 95.25 133 VAL A C 1
ATOM 1084 O O . VAL A 1 133 ? -20.880 2.305 13.277 1.00 95.25 133 VAL A O 1
ATOM 1087 N N . LYS A 1 134 ? -20.275 3.275 15.227 1.00 95.81 134 LYS A N 1
ATOM 1088 C CA . LYS A 1 134 ? -20.480 4.658 14.822 1.00 95.81 134 LYS A CA 1
ATOM 1089 C C . LYS A 1 134 ? -19.174 5.426 14.989 1.00 95.81 134 LYS A C 1
ATOM 1091 O O . LYS A 1 134 ? -18.577 5.415 16.061 1.00 95.81 134 LYS A O 1
ATOM 1096 N N . VAL A 1 135 ? -18.738 6.073 13.916 1.00 96.81 135 VAL A N 1
ATOM 1097 C CA . VAL A 1 135 ? -17.520 6.886 13.887 1.00 96.81 135 VAL A CA 1
ATOM 1098 C C . VAL A 1 135 ? -17.916 8.305 13.512 1.00 96.81 135 VAL A C 1
ATOM 1100 O O . VAL A 1 135 ? -18.592 8.499 12.504 1.00 96.81 135 VAL A O 1
ATOM 1103 N N . ASP A 1 136 ? -17.513 9.277 14.320 1.00 96.31 136 ASP A N 1
ATOM 1104 C CA . ASP A 1 136 ? -17.773 10.687 14.042 1.00 96.31 136 ASP A CA 1
ATOM 1105 C C . ASP A 1 136 ? -16.806 11.246 12.988 1.00 96.31 136 ASP A C 1
ATOM 1107 O O . ASP A 1 136 ? -15.636 10.867 12.919 1.00 96.31 136 ASP A O 1
ATOM 1111 N N . GLU A 1 137 ? -17.268 12.234 12.216 1.00 93.56 137 GLU A N 1
ATOM 1112 C CA . GLU A 1 137 ? -16.487 12.852 11.131 1.00 93.56 137 GLU A CA 1
ATOM 1113 C C . GLU A 1 137 ? -15.137 13.420 11.598 1.00 93.56 137 GLU A C 1
ATOM 1115 O O . GLU A 1 137 ? -14.135 13.327 10.887 1.00 93.56 137 GLU A O 1
ATOM 1120 N N . GLY A 1 138 ? -15.084 13.949 12.827 1.00 95.00 138 GLY A N 1
ATOM 1121 C CA . GLY A 1 138 ? -13.863 14.515 13.405 1.00 95.00 138 GLY A CA 1
ATOM 1122 C C . GLY A 1 138 ? -12.731 13.497 13.585 1.00 95.00 138 GLY A C 1
ATOM 1123 O O . GLY A 1 138 ? -11.568 13.896 13.650 1.00 95.00 138 GLY A O 1
ATOM 1124 N N . VAL A 1 139 ? -13.040 12.196 13.627 1.00 95.50 139 VAL A N 1
ATOM 1125 C CA . VAL A 1 139 ? -12.041 11.117 13.693 1.00 95.50 139 VAL A CA 1
ATOM 1126 C C . VAL A 1 139 ? -11.224 11.076 12.406 1.00 95.50 139 VAL A C 1
ATOM 1128 O O . VAL A 1 139 ? -10.001 10.961 12.456 1.00 95.50 139 VAL A O 1
ATOM 1131 N N . TYR A 1 140 ? -11.875 11.220 11.249 1.00 93.94 140 TYR A N 1
ATOM 1132 C CA . TYR A 1 140 ? -11.187 11.223 9.958 1.00 93.94 140 TYR A CA 1
ATOM 1133 C C . TYR A 1 140 ? -10.300 12.451 9.804 1.00 93.94 140 TYR A C 1
ATOM 1135 O O . TYR A 1 140 ? -9.172 12.330 9.337 1.00 93.94 140 TYR A O 1
ATOM 1143 N N . ASP A 1 141 ? -10.764 13.614 10.258 1.00 92.31 141 ASP A N 1
ATOM 1144 C CA . ASP A 1 141 ? -9.965 14.837 10.209 1.00 92.31 141 ASP A CA 1
ATOM 1145 C C . ASP A 1 141 ? -8.709 14.730 11.096 1.00 92.31 141 ASP A C 1
ATOM 1147 O O . ASP A 1 141 ? -7.634 15.176 10.692 1.00 92.31 141 ASP A O 1
ATOM 1151 N N . LEU A 1 142 ? -8.813 14.089 12.270 1.00 92.94 142 LEU A N 1
ATOM 1152 C CA . LEU A 1 142 ? -7.658 13.806 13.132 1.00 92.94 142 LEU A CA 1
ATOM 1153 C C . LEU A 1 142 ? -6.708 12.782 12.497 1.00 92.94 142 LEU A C 1
ATOM 1155 O O . LEU A 1 142 ? -5.498 12.979 12.500 1.00 92.94 142 LEU A O 1
ATOM 1159 N N . LEU A 1 143 ? -7.231 11.700 11.915 1.00 91.62 143 LEU A N 1
ATOM 1160 C CA . LEU A 1 143 ? -6.401 10.714 11.220 1.00 91.62 143 LEU A CA 1
ATOM 1161 C C . LEU A 1 143 ? -5.615 11.362 10.076 1.00 91.62 143 LEU A C 1
ATOM 1163 O O . LEU A 1 143 ? -4.414 11.142 9.953 1.00 91.62 143 LEU A O 1
ATOM 1167 N N . LEU A 1 144 ? -6.274 12.196 9.270 1.00 89.56 144 LEU A N 1
ATOM 1168 C CA . LEU A 1 144 ? -5.646 12.892 8.149 1.00 89.56 144 LEU A CA 1
ATOM 1169 C C . LEU A 1 144 ? -4.613 13.929 8.601 1.00 89.56 144 LEU A C 1
ATOM 1171 O O . LEU A 1 144 ? -3.617 14.109 7.904 1.00 89.56 144 LEU A O 1
ATOM 1175 N N . SER A 1 145 ? -4.793 14.577 9.759 1.00 88.94 145 SER A N 1
ATOM 1176 C CA . SER A 1 145 ? -3.798 15.520 10.292 1.00 88.94 145 SER A CA 1
ATOM 1177 C C . SER A 1 145 ? -2.507 14.836 10.759 1.00 88.94 145 SER A C 1
ATOM 1179 O O . SER A 1 145 ? -1.460 15.483 10.811 1.00 88.94 145 SER A O 1
ATOM 1181 N N . ARG A 1 146 ? -2.556 13.530 11.061 1.00 85.00 146 ARG A N 1
ATOM 1182 C CA . ARG A 1 146 ? -1.390 12.711 11.437 1.00 85.00 146 ARG A CA 1
ATOM 1183 C C . ARG A 1 146 ? -0.681 12.054 10.251 1.00 85.00 146 ARG A C 1
ATOM 1185 O O . ARG A 1 146 ? 0.351 11.419 10.455 1.00 85.00 146 ARG A O 1
ATOM 1192 N N . VAL A 1 147 ? -1.201 12.198 9.032 1.00 81.81 147 VAL A N 1
ATOM 1193 C CA . VAL A 1 147 ? -0.603 11.613 7.826 1.00 81.81 147 VAL A CA 1
ATOM 1194 C C . VAL A 1 147 ? 0.228 12.651 7.092 1.00 81.81 147 VAL A C 1
ATOM 1196 O O . VAL A 1 147 ? -0.255 13.713 6.702 1.00 81.81 147 VAL A O 1
ATOM 1199 N N . ASP A 1 148 ? 1.481 12.308 6.822 1.00 73.25 148 ASP A N 1
ATOM 1200 C CA . ASP A 1 148 ? 2.287 13.064 5.881 1.00 73.25 148 ASP A CA 1
ATOM 1201 C C . ASP A 1 148 ? 1.971 12.594 4.453 1.00 73.25 148 ASP A C 1
ATOM 1203 O O . ASP A 1 148 ? 2.147 11.427 4.092 1.00 73.25 148 ASP A O 1
ATOM 1207 N N . ALA A 1 149 ? 1.519 13.530 3.614 1.00 64.88 149 ALA A N 1
ATOM 1208 C CA . ALA A 1 149 ? 1.158 13.278 2.220 1.00 64.88 149 ALA A CA 1
ATOM 1209 C C . ALA A 1 149 ? 2.283 12.608 1.401 1.00 64.88 149 ALA A C 1
ATOM 1211 O O . ALA A 1 149 ? 2.006 12.003 0.366 1.00 64.88 149 ALA A O 1
ATOM 1212 N N . ARG A 1 150 ? 3.545 12.689 1.854 1.00 62.53 150 ARG A N 1
ATOM 1213 C CA . ARG A 1 150 ? 4.704 12.052 1.212 1.00 62.53 150 ARG A CA 1
ATOM 1214 C C . ARG A 1 150 ? 4.726 10.531 1.352 1.00 62.53 150 ARG A C 1
ATOM 1216 O O . ARG A 1 150 ? 5.217 9.870 0.446 1.00 62.53 150 ARG A O 1
ATOM 1223 N N . PHE A 1 151 ? 4.218 9.972 2.448 1.00 63.22 151 PHE A N 1
ATOM 1224 C CA . PHE A 1 151 ? 4.294 8.529 2.728 1.00 63.22 151 PHE A CA 1
ATOM 1225 C C . PHE A 1 151 ? 2.991 7.779 2.397 1.00 63.22 151 PHE A C 1
ATOM 1227 O O . PHE A 1 151 ? 2.915 6.551 2.515 1.00 63.22 151 PHE A O 1
ATOM 1234 N N . GLY A 1 152 ? 1.974 8.503 1.918 1.00 68.00 152 GLY A N 1
ATOM 1235 C CA . GLY A 1 152 ? 0.734 7.940 1.388 1.00 68.00 152 GLY A CA 1
ATOM 1236 C C . GLY A 1 152 ? -0.054 7.114 2.411 1.00 68.00 152 GLY A C 1
ATOM 1237 O O . GLY A 1 152 ? -0.047 7.382 3.609 1.00 68.00 152 GLY A O 1
ATOM 1238 N N . ALA A 1 153 ? -0.754 6.080 1.936 1.00 72.00 153 ALA A N 1
ATOM 1239 C CA . ALA A 1 153 ? -1.655 5.263 2.756 1.00 72.00 153 ALA A CA 1
ATOM 1240 C C . ALA A 1 153 ? -0.954 4.407 3.836 1.00 72.00 153 ALA A C 1
ATOM 1242 O O . ALA A 1 153 ? -1.624 3.901 4.735 1.00 72.00 153 ALA A O 1
ATOM 1243 N N . ARG A 1 154 ? 0.376 4.232 3.771 1.00 77.50 154 ARG A N 1
ATOM 1244 C CA . ARG A 1 154 ? 1.132 3.471 4.785 1.00 77.50 154 ARG A CA 1
ATOM 1245 C C . ARG A 1 154 ? 1.121 4.181 6.138 1.00 77.50 154 ARG A C 1
ATOM 1247 O O . ARG A 1 154 ? 0.883 3.539 7.158 1.00 77.50 154 ARG A O 1
ATOM 1254 N N . ASP A 1 155 ? 1.304 5.498 6.140 1.00 81.81 155 ASP A N 1
ATOM 1255 C CA . ASP A 1 155 ? 1.243 6.302 7.365 1.00 81.81 155 ASP A CA 1
ATOM 1256 C C . ASP A 1 155 ? -0.162 6.329 7.960 1.00 81.81 155 ASP A C 1
ATOM 1258 O O . ASP A 1 155 ? -0.314 6.345 9.175 1.00 81.81 155 ASP A O 1
ATOM 1262 N N . LEU A 1 156 ? -1.193 6.238 7.121 1.00 86.56 156 LEU A N 1
ATOM 1263 C CA . LEU A 1 156 ? -2.575 6.190 7.583 1.00 86.56 156 LEU A CA 1
ATOM 1264 C C . LEU A 1 156 ? -2.869 4.931 8.403 1.00 86.56 156 LEU A C 1
ATOM 1266 O O . LEU A 1 156 ? -3.521 5.014 9.440 1.00 86.56 156 LEU A O 1
ATOM 1270 N N . GLN A 1 157 ? -2.368 3.769 7.975 1.00 86.25 157 GLN A N 1
ATOM 1271 C CA . GLN A 1 157 ? -2.517 2.546 8.761 1.00 86.25 157 GLN A CA 1
ATOM 1272 C C . GLN A 1 157 ? -1.810 2.672 10.117 1.00 86.25 157 GLN A C 1
ATOM 1274 O O . GLN A 1 157 ? -2.395 2.327 11.140 1.00 86.25 157 GLN A O 1
ATOM 1279 N N . ARG A 1 158 ? -0.598 3.239 10.135 1.00 87.94 158 ARG A N 1
ATOM 1280 C CA . ARG A 1 158 ? 0.144 3.494 11.378 1.00 87.94 158 ARG A CA 1
ATOM 1281 C C . ARG A 1 158 ? -0.583 4.481 12.288 1.00 87.94 158 ARG A C 1
ATOM 1283 O O . ARG A 1 158 ? -0.631 4.253 13.488 1.00 87.94 158 ARG A O 1
ATOM 1290 N N . ALA A 1 159 ? -1.166 5.540 11.726 1.00 90.25 159 ALA A N 1
ATOM 1291 C CA . ALA A 1 159 ? -1.942 6.525 12.472 1.00 90.25 159 ALA A CA 1
ATOM 1292 C C . ALA A 1 159 ? -3.174 5.884 13.124 1.00 90.25 159 ALA A C 1
ATOM 1294 O O . ALA A 1 159 ? -3.436 6.134 14.298 1.00 90.25 159 ALA A O 1
ATOM 1295 N N . ILE A 1 160 ? -3.889 5.018 12.394 1.00 91.88 160 ILE A N 1
ATOM 1296 C CA . ILE A 1 160 ? -5.018 4.241 12.928 1.00 91.88 160 ILE A CA 1
ATOM 1297 C C . ILE A 1 160 ? -4.546 3.343 14.070 1.00 91.88 160 ILE A C 1
ATOM 1299 O O . ILE A 1 160 ? -5.129 3.388 15.147 1.00 91.88 160 ILE A O 1
ATOM 1303 N N . GLU A 1 161 ? -3.484 2.563 13.863 1.00 90.44 161 GLU A N 1
ATOM 1304 C CA . GLU A 1 161 ? -2.933 1.687 14.901 1.00 90.44 161 GLU A CA 1
ATOM 1305 C C . GLU A 1 161 ? -2.531 2.491 16.147 1.00 90.44 161 GLU A C 1
ATOM 1307 O O . GLU A 1 161 ? -2.925 2.127 17.249 1.00 90.44 161 GLU A O 1
ATOM 1312 N N . SER A 1 162 ? -1.846 3.629 15.994 1.00 90.75 162 SER A N 1
ATOM 1313 C CA . SER A 1 162 ? -1.400 4.442 17.133 1.00 90.75 162 SER A CA 1
ATOM 1314 C C . SER A 1 162 ? -2.518 5.188 17.861 1.00 90.75 162 SER A C 1
ATOM 1316 O O . SER A 1 162 ? -2.425 5.375 19.065 1.00 90.75 162 SER A O 1
ATOM 1318 N N . LEU A 1 163 ? -3.546 5.659 17.146 1.00 92.12 163 LEU A N 1
ATOM 1319 C CA . LEU A 1 163 ? -4.607 6.483 17.739 1.00 92.12 163 LEU A CA 1
ATOM 1320 C C . LEU A 1 163 ? -5.781 5.653 18.252 1.00 92.12 163 LEU A C 1
ATOM 1322 O O . LEU A 1 163 ? -6.473 6.082 19.167 1.00 92.12 163 LEU A O 1
ATOM 1326 N N . VAL A 1 164 ? -6.051 4.501 17.636 1.00 93.88 164 VAL A N 1
ATOM 1327 C CA . VAL A 1 164 ? -7.254 3.709 17.918 1.00 93.88 164 VAL A CA 1
ATOM 1328 C C . VAL A 1 164 ? -6.948 2.540 18.847 1.00 93.88 164 VAL A C 1
ATOM 1330 O O . VAL A 1 164 ? -7.820 2.183 19.632 1.00 93.88 164 VAL A O 1
ATOM 1333 N N . ALA A 1 165 ? -5.760 1.924 18.784 1.00 92.12 165 ALA A N 1
ATOM 1334 C CA . ALA A 1 165 ? -5.494 0.686 19.523 1.00 92.12 165 ALA A CA 1
ATOM 1335 C C . ALA A 1 165 ? -5.635 0.848 21.042 1.00 92.12 165 ALA A C 1
ATOM 1337 O O . ALA A 1 165 ? -6.395 0.091 21.650 1.00 92.12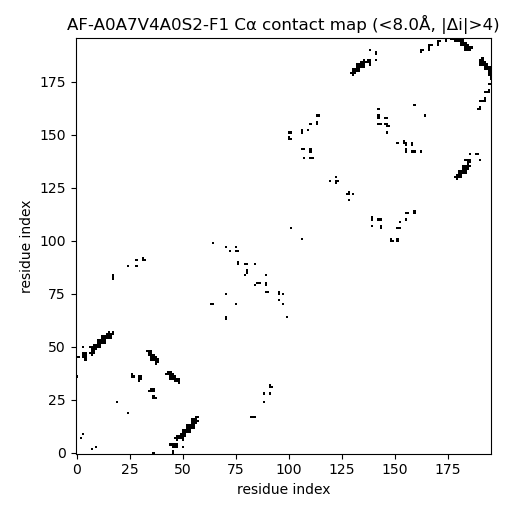 165 ALA A O 1
ATOM 1338 N N . ASP A 1 166 ? -4.956 1.836 21.631 1.00 92.31 166 ASP A N 1
ATOM 1339 C CA . ASP A 1 166 ? -4.949 2.021 23.086 1.00 92.31 166 ASP A CA 1
ATOM 1340 C C . ASP A 1 166 ? -6.335 2.435 23.619 1.00 92.31 166 ASP A C 1
ATOM 1342 O O . ASP A 1 166 ? -6.861 1.719 24.478 1.00 92.31 166 ASP A O 1
ATOM 1346 N N . PRO A 1 167 ? -7.024 3.460 23.065 1.00 92.94 167 PRO A N 1
ATOM 1347 C CA . PRO A 1 167 ? -8.368 3.816 23.532 1.00 92.94 167 PRO A CA 1
ATOM 1348 C C . PRO A 1 167 ? -9.389 2.685 23.360 1.00 92.94 167 PRO A C 1
ATOM 1350 O O . PRO A 1 167 ? -10.301 2.527 24.172 1.00 92.94 167 PRO A O 1
ATOM 1353 N N . LEU A 1 168 ? -9.245 1.861 22.316 1.00 93.50 168 LEU A N 1
ATOM 1354 C CA . LEU A 1 168 ? -10.135 0.726 22.071 1.00 93.50 168 LEU A CA 1
ATOM 1355 C C . LEU A 1 168 ? -9.908 -0.396 23.091 1.00 93.50 168 LEU A C 1
ATOM 1357 O O . LEU A 1 168 ? -10.871 -1.016 23.549 1.00 93.50 168 LEU A O 1
ATOM 1361 N N . ALA A 1 169 ? -8.652 -0.648 23.463 1.00 91.44 169 ALA A N 1
ATOM 1362 C CA . ALA A 1 169 ? -8.305 -1.602 24.508 1.00 91.44 169 ALA A CA 1
ATOM 1363 C C . ALA A 1 169 ? -8.820 -1.141 25.880 1.00 91.44 169 ALA A C 1
ATOM 1365 O O . ALA A 1 169 ? -9.435 -1.932 26.597 1.00 91.44 169 ALA A O 1
ATOM 1366 N N . GLU A 1 170 ? -8.636 0.135 26.223 1.00 92.12 170 GLU A N 1
ATOM 1367 C CA . GLU A 1 170 ? -9.148 0.718 27.467 1.00 92.12 170 GLU A CA 1
ATOM 1368 C C . GLU A 1 170 ? -10.676 0.643 27.550 1.00 92.12 170 GLU A C 1
ATOM 1370 O O . GLU A 1 170 ? -11.214 0.171 28.555 1.00 92.12 170 GLU A O 1
ATOM 1375 N N . ALA A 1 171 ? -11.383 1.015 26.477 1.00 91.62 171 ALA A N 1
ATOM 1376 C CA . ALA A 1 171 ? -12.841 0.927 26.408 1.00 91.62 171 ALA A CA 1
ATOM 1377 C C . ALA A 1 171 ? -13.340 -0.514 26.592 1.00 91.62 171 ALA A C 1
ATOM 1379 O O . ALA A 1 171 ? -14.310 -0.752 27.312 1.00 91.62 171 ALA A O 1
ATOM 1380 N N . TYR A 1 172 ? -12.657 -1.489 25.986 1.00 90.81 172 TYR A N 1
ATOM 1381 C CA . TYR A 1 172 ? -12.989 -2.905 26.130 1.00 90.81 172 TYR A CA 1
ATOM 1382 C C . TYR A 1 172 ? -12.769 -3.425 27.557 1.00 90.81 172 TYR A C 1
ATOM 1384 O O . TYR A 1 172 ? -13.607 -4.162 28.071 1.00 90.81 172 TYR A O 1
ATOM 1392 N N . LEU A 1 173 ? -11.679 -3.022 28.220 1.00 89.50 173 LEU A N 1
ATOM 1393 C CA . LEU A 1 173 ? -11.370 -3.425 29.598 1.00 89.50 173 LEU A CA 1
ATOM 1394 C C . LEU A 1 173 ? -12.285 -2.765 30.638 1.00 89.50 173 LEU A C 1
ATOM 1396 O O . LEU A 1 173 ? -12.627 -3.386 31.646 1.00 89.50 173 LEU A O 1
ATOM 1400 N N . ALA A 1 174 ? -12.670 -1.507 30.419 1.00 87.44 174 ALA A N 1
ATOM 1401 C CA . ALA A 1 174 ? -13.563 -0.771 31.312 1.00 87.44 174 ALA A CA 1
ATOM 1402 C C . ALA A 1 174 ? -15.007 -1.293 31.257 1.00 87.44 174 ALA A C 1
ATOM 1404 O O . ALA A 1 174 ? -15.780 -1.113 32.206 1.00 87.44 174 ALA A O 1
ATOM 1405 N N . TYR A 1 175 ? -15.374 -1.945 30.156 1.00 84.25 175 TYR A N 1
ATOM 1406 C CA . TYR A 1 175 ? -16.726 -2.396 29.909 1.00 84.25 175 TYR A CA 1
ATOM 1407 C C . TYR A 1 17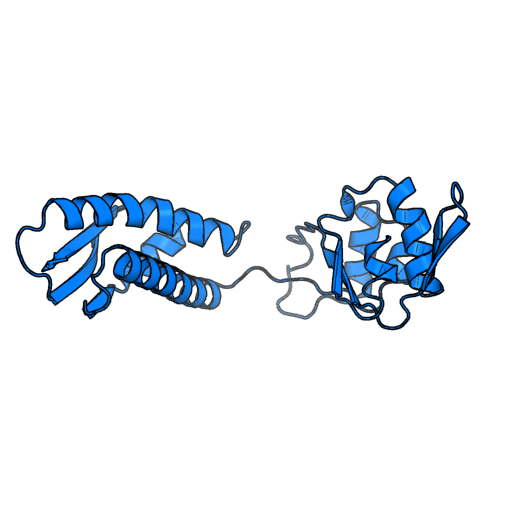5 ? -17.074 -3.674 30.685 1.00 84.25 175 TYR A C 1
ATOM 1409 O O . TYR A 1 175 ? -16.376 -4.682 30.630 1.00 84.25 175 TYR A O 1
ATOM 1417 N N . LYS A 1 176 ? -18.195 -3.644 31.416 1.00 79.25 176 LYS A N 1
ATOM 1418 C CA . LYS A 1 176 ? -18.631 -4.741 32.308 1.00 79.25 176 LYS A CA 1
ATOM 1419 C C . LYS A 1 176 ? -19.930 -5.429 31.874 1.00 79.25 176 LYS A C 1
ATOM 1421 O O . LYS A 1 176 ? -20.376 -6.354 32.549 1.00 79.25 176 LYS A O 1
ATOM 1426 N N . GLY A 1 177 ? -20.573 -4.940 30.814 1.00 78.44 177 GLY A N 1
ATOM 1427 C CA . GLY A 1 177 ? -21.901 -5.374 30.374 1.00 78.44 177 GLY A CA 1
ATOM 1428 C C . GLY A 1 177 ? -21.875 -6.310 29.167 1.00 78.44 177 GLY A C 1
ATOM 1429 O O . GLY A 1 177 ? -20.876 -6.970 28.887 1.00 78.44 177 GLY A O 1
ATOM 1430 N N . ARG A 1 178 ? -22.967 -6.311 28.395 1.00 78.44 178 ARG A N 1
ATOM 1431 C CA . ARG A 1 178 ? -23.005 -6.866 27.036 1.00 78.44 178 ARG A CA 1
ATOM 1432 C C . ARG A 1 178 ? -23.131 -5.703 26.048 1.00 78.44 178 ARG A C 1
ATOM 1434 O O . ARG A 1 178 ? -24.209 -5.113 26.012 1.00 78.44 178 ARG A O 1
ATOM 1441 N N . PRO A 1 179 ? -22.093 -5.400 25.253 1.00 76.25 179 PRO A N 1
ATOM 1442 C CA . PRO A 1 179 ? -22.083 -4.164 24.486 1.00 76.25 179 PRO A CA 1
ATOM 1443 C C . PRO A 1 179 ? -22.992 -4.305 23.277 1.00 76.25 179 PRO A C 1
ATOM 1445 O O . PRO A 1 179 ? -23.007 -5.367 22.658 1.00 76.25 179 PRO A O 1
ATOM 1448 N N . GLY A 1 180 ? -23.769 -3.274 22.971 1.00 84.56 180 GLY A N 1
ATOM 1449 C CA . GLY A 1 180 ? -24.588 -3.127 21.774 1.00 84.56 180 GLY A CA 1
ATOM 1450 C C . GLY A 1 180 ? -23.987 -2.165 20.748 1.00 84.56 180 GLY A C 1
ATOM 1451 O O . GLY A 1 180 ? -24.217 -2.352 19.550 1.00 84.56 180 GLY A O 1
ATOM 1452 N N . ARG A 1 181 ? -23.179 -1.187 21.182 1.00 92.81 181 ARG A N 1
ATOM 1453 C CA . ARG A 1 181 ? -22.607 -0.163 20.301 1.00 92.81 181 ARG A CA 1
ATOM 1454 C C . ARG A 1 181 ? -21.168 0.213 20.666 1.00 92.81 181 ARG A C 1
ATOM 1456 O O . ARG A 1 181 ? -20.798 0.278 21.833 1.00 92.81 181 ARG A O 1
ATOM 1463 N N . LEU A 1 182 ? -20.366 0.484 19.638 1.00 93.81 182 LEU A N 1
ATOM 1464 C CA . LEU A 1 182 ? -19.050 1.113 19.713 1.00 93.81 182 LEU A CA 1
ATOM 1465 C C . LEU A 1 182 ? -19.140 2.513 19.094 1.00 93.81 182 LEU A C 1
ATOM 1467 O O . LEU A 1 182 ? -19.363 2.637 17.887 1.00 93.81 182 LEU A O 1
ATOM 1471 N N . GLU A 1 183 ? -18.958 3.548 19.906 1.00 95.56 183 GLU A N 1
ATOM 1472 C CA . GLU A 1 183 ? -18.909 4.940 19.454 1.00 95.56 183 GLU A CA 1
ATOM 1473 C C . GLU A 1 183 ? -17.471 5.462 19.523 1.00 95.56 183 GLU A C 1
ATOM 1475 O O . GLU A 1 183 ? -16.792 5.308 20.540 1.00 95.56 183 GLU A O 1
ATOM 1480 N N . ILE A 1 184 ? -17.001 6.060 18.428 1.00 96.81 184 ILE A N 1
ATOM 1481 C CA . ILE A 1 184 ? -15.654 6.625 18.302 1.00 96.81 184 ILE A CA 1
ATOM 1482 C C . ILE A 1 184 ? -15.797 8.089 17.909 1.00 96.81 184 ILE A C 1
ATOM 1484 O O . ILE A 1 184 ? -16.330 8.398 16.840 1.00 96.81 184 ILE A O 1
ATOM 1488 N N . SER A 1 185 ? -15.291 8.980 18.752 1.00 96.62 185 SER A N 1
ATOM 1489 C CA . SER A 1 185 ? -15.324 10.420 18.525 1.00 96.62 185 SER A CA 1
ATOM 1490 C C . SER A 1 185 ? -13.970 11.063 18.803 1.00 96.62 185 SER A C 1
ATOM 1492 O O . SER A 1 185 ? -13.084 10.478 19.427 1.00 96.62 185 SER A O 1
ATOM 1494 N N . ARG A 1 186 ? -13.778 12.272 18.274 1.00 95.69 186 ARG A N 1
ATOM 1495 C CA . ARG A 1 186 ? -12.562 13.057 18.498 1.00 95.69 186 ARG A CA 1
ATOM 1496 C C . ARG A 1 186 ? -12.668 13.821 19.815 1.00 95.69 186 ARG A C 1
ATOM 1498 O O . ARG A 1 186 ? -13.636 14.552 20.016 1.00 95.69 186 ARG A O 1
ATOM 1505 N N . GLU A 1 187 ? -11.624 13.752 20.634 1.00 94.06 187 GLU A N 1
ATOM 1506 C CA . GLU A 1 187 ? -11.461 14.556 21.846 1.00 94.06 187 GLU A CA 1
ATOM 1507 C C . GLU A 1 187 ? -10.120 15.303 21.784 1.00 94.06 187 GLU A C 1
ATOM 1509 O O . GLU A 1 187 ? -9.062 14.784 22.122 1.00 94.06 187 GLU A O 1
ATOM 1514 N N . GLY A 1 188 ? -10.149 16.542 21.279 1.00 91.75 188 GLY A N 1
ATOM 1515 C CA . GLY A 1 188 ? -8.935 17.344 21.105 1.00 91.75 188 GLY A CA 1
ATOM 1516 C C . GLY A 1 188 ? -7.961 16.731 20.092 1.00 91.75 188 GLY A C 1
ATOM 1517 O O . GLY A 1 188 ? -8.235 16.743 18.888 1.00 91.75 188 GLY A O 1
ATOM 1518 N N . GLU A 1 189 ? -6.823 16.243 20.581 1.00 90.44 189 GLU A N 1
ATOM 1519 C CA . GLU A 1 189 ? -5.763 15.592 19.793 1.00 90.44 189 GLU A CA 1
ATOM 1520 C C . GLU A 1 189 ? -5.793 14.059 19.880 1.00 90.44 189 GLU A C 1
ATOM 1522 O O . GLU A 1 189 ? -4.977 13.402 19.231 1.00 90.44 189 GLU A O 1
ATOM 1527 N N . ASP A 1 190 ? -6.747 13.505 20.629 1.00 92.00 190 ASP A N 1
ATOM 1528 C CA . ASP A 1 190 ? -6.905 12.075 20.870 1.00 92.00 190 ASP A CA 1
ATOM 1529 C C . ASP A 1 190 ? -8.309 11.594 20.460 1.00 92.00 190 ASP A C 1
ATOM 1531 O O . ASP A 1 190 ? -9.151 12.353 19.953 1.00 92.00 190 ASP A O 1
ATOM 1535 N N . LEU A 1 191 ? -8.552 10.295 20.642 1.00 94.00 191 LEU A N 1
ATOM 1536 C CA . LEU A 1 191 ? -9.841 9.659 20.397 1.00 94.00 191 LEU A CA 1
ATOM 1537 C C . LEU A 1 191 ? -10.494 9.243 21.707 1.00 94.00 191 LEU A C 1
ATOM 1539 O O . LEU A 1 191 ? -9.866 8.620 22.559 1.00 94.00 191 LEU A O 1
ATOM 1543 N N . LEU A 1 192 ? -11.792 9.508 21.804 1.00 93.44 192 LEU A N 1
ATOM 1544 C CA . LEU A 1 192 ? -12.643 8.958 22.841 1.00 93.44 192 LEU A CA 1
ATOM 1545 C C . LEU A 1 192 ? -13.421 7.780 22.260 1.00 93.44 192 LEU A C 1
ATOM 1547 O O . LEU A 1 192 ? -14.176 7.928 21.296 1.00 93.44 192 LEU A O 1
ATOM 1551 N N . ILE A 1 193 ? -13.243 6.606 22.862 1.00 95.06 193 ILE A N 1
ATOM 1552 C CA . ILE A 1 193 ? -13.938 5.385 22.460 1.00 95.06 193 ILE A CA 1
ATOM 1553 C C . ILE A 1 193 ? -14.836 4.928 23.598 1.00 95.06 193 ILE A C 1
ATOM 1555 O O . ILE A 1 193 ? -14.391 4.746 24.731 1.00 95.06 193 ILE A O 1
ATOM 1559 N N . ARG A 1 194 ? -16.119 4.739 23.292 1.00 91.56 194 ARG A N 1
ATOM 1560 C CA . ARG A 1 194 ? -17.116 4.252 24.241 1.00 91.56 194 ARG A CA 1
ATOM 1561 C C . ARG A 1 194 ? -17.712 2.954 23.745 1.00 91.56 194 ARG A C 1
ATOM 1563 O O . ARG A 1 194 ? -18.123 2.836 22.592 1.00 91.56 194 ARG A O 1
ATOM 1570 N N . LEU A 1 195 ? -17.745 1.991 24.653 1.00 89.94 195 LEU A N 1
ATOM 1571 C CA . LEU A 1 195 ? -18.422 0.726 24.466 1.00 89.94 195 LEU A CA 1
ATOM 1572 C C . LEU A 1 195 ? -19.672 0.760 25.351 1.00 89.94 195 LEU A C 1
ATOM 1574 O O . LEU A 1 195 ? -19.550 0.907 26.566 1.00 89.94 195 LEU A O 1
ATOM 1578 N N . GLU A 1 196 ? -20.853 0.700 24.740 1.00 85.00 196 GLU A N 1
ATOM 1579 C CA . GLU A 1 196 ? -22.160 0.788 25.413 1.00 85.00 196 GLU A CA 1
ATOM 1580 C C . GLU A 1 196 ? -22.953 -0.496 25.216 1.00 85.00 196 GLU A C 1
ATOM 1582 O O . GLU A 1 196 ? -23.056 -0.947 24.053 1.00 85.00 196 GLU A O 1
#

pLDDT: mean 86.65, std 9.49, range [52.16, 96.81]

Radius of gyration: 23.69 Å; Cα contacts (8 Å, |Δi|>4): 220; chains: 1; bounding box: 52×44×58 Å

InterPro domains:
  IPR001270 ClpA/B family [PR00300] (13-31)
  IPR001270 ClpA/B family [PR00300] (47-61)
  IPR003959 ATPase, AAA-type, core [PF07724] (2-95)
  IPR019489 Clp ATPase, C-terminal [PF10431] (106-176)
  IPR019489 Clp ATPase, C-terminal [SM01086] (102-193)
  IPR027417 P-loop containing nucleoside triphosphate hydrolase [G3DSA:3.40.50.300] (1-101)
  IPR027417 P-loop containing nucleoside triphosphate hydrolase [SSF52540] (4-170)
  IPR050130 ATP-dependent Clp protease/Chaperone ClpA/ClpB [PTHR11638] (2-175)

Organism: NCBI:txid1214928